Protein AF-A0A257CHK9-F1 (afdb_monomer)

Foldseek 3Di:
DVVVVVVVVVVVVVVVVVVVVVLVVVLVVLLVLLLVLLVLLLVLLLLLLVCLLCVVVDDPVVLVVSLVVSLVSLVVSLVSLVVLVVPVVDDPVLNVLSVVLNVLSVVLNVLSSVLSVVSNVPSVSSVVSSVVSVVSSVVSLVSSLVSSCVSSPVPDCPVVNVVSVVSVVVSVVSVVVSVVVSVVSVVVVVVVVVVVVVVVVVVVVVVVVVVVVVVVVVVVVVVVVVVVVVVVVVVVVVVVVVVVVPD

Mean predicted aligned error: 14.83 Å

Solvent-accessible surface area (backbone atoms only — not comparable to full-atom values): 13000 Å² total; per-residue (Å²): 117,72,68,60,54,54,51,48,51,50,51,52,50,51,50,50,51,51,50,53,52,52,52,53,50,52,40,50,53,52,44,50,40,52,51,51,37,51,51,52,52,49,52,36,56,51,51,49,50,53,46,39,54,41,43,89,78,48,54,80,66,54,52,51,50,52,52,50,48,44,51,51,55,54,61,57,34,48,61,46,54,51,54,59,65,64,48,89,82,63,52,74,64,48,49,49,40,48,54,48,35,53,52,31,52,56,51,26,51,54,32,46,53,50,11,51,56,38,16,75,80,38,43,68,57,8,54,59,39,34,59,62,20,48,56,37,49,54,50,33,55,52,41,50,52,51,42,52,55,61,67,53,62,89,63,88,56,68,70,60,51,48,51,51,51,51,50,51,50,50,52,48,51,51,51,50,52,49,50,50,49,39,51,52,38,50,54,48,52,54,49,50,54,51,50,52,51,52,50,53,52,50,50,52,52,50,53,49,50,53,51,50,51,53,51,50,50,54,50,49,52,53,50,52,54,50,52,53,53,52,52,52,55,53,50,55,52,53,52,52,59,60,60,68,75,78,119

Nearest PDB structures (foldseek):
  8to0-assembly1_GX  TM=3.429E-01  e=8.304E+00  Mus musculus

Structure (mmCIF, N/CA/C/O backbone):
data_AF-A0A257CHK9-F1
#
_entry.id   AF-A0A257CHK9-F1
#
loop_
_atom_site.group_PDB
_atom_site.id
_atom_site.type_symbol
_atom_site.label_atom_id
_atom_site.label_alt_id
_atom_site.label_comp_id
_atom_site.label_asym_id
_atom_site.label_entity_id
_atom_site.label_seq_id
_atom_site.pdbx_PDB_ins_code
_atom_site.Cartn_x
_atom_site.Cartn_y
_atom_site.Cartn_z
_atom_site.occupancy
_atom_site.B_iso_or_equiv
_atom_site.auth_seq_id
_atom_site.auth_comp_id
_atom_site.auth_asym_id
_atom_site.auth_atom_id
_atom_site.pdbx_PDB_model_num
ATOM 1 N N . MET A 1 1 ? 24.465 3.688 -68.628 1.00 52.22 1 MET A N 1
ATOM 2 C CA . MET A 1 1 ? 25.130 4.188 -67.402 1.00 52.22 1 MET A CA 1
ATOM 3 C C . MET A 1 1 ? 24.200 5.013 -66.501 1.00 52.22 1 MET A C 1
ATOM 5 O O . MET A 1 1 ? 24.244 4.803 -65.302 1.00 52.22 1 MET A O 1
ATOM 9 N N . VAL A 1 2 ? 23.317 5.884 -67.020 1.00 54.69 2 VAL A N 1
ATOM 10 C CA . VAL A 1 2 ? 22.476 6.780 -66.180 1.00 54.69 2 VAL A CA 1
ATOM 11 C C . VAL A 1 2 ? 21.273 6.085 -65.501 1.00 54.69 2 VAL A C 1
ATOM 13 O O . VAL A 1 2 ? 20.897 6.460 -64.397 1.00 54.69 2 VAL A O 1
ATOM 16 N N . ILE A 1 3 ? 20.716 5.016 -66.088 1.00 57.78 3 ILE A N 1
ATOM 17 C CA . ILE A 1 3 ? 19.579 4.268 -65.501 1.00 57.78 3 ILE 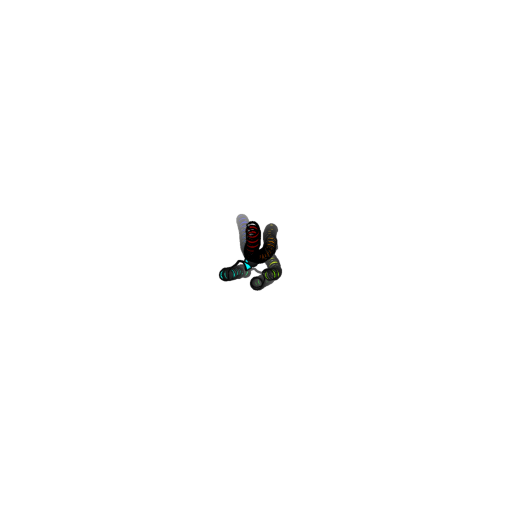A CA 1
ATOM 18 C C . ILE A 1 3 ? 20.002 3.463 -64.255 1.00 57.78 3 ILE A C 1
ATOM 20 O O . ILE A 1 3 ? 19.277 3.426 -63.265 1.00 57.78 3 ILE A O 1
ATOM 24 N N . LEU A 1 4 ? 21.213 2.895 -64.262 1.00 56.31 4 LEU A N 1
ATOM 25 C CA . LEU A 1 4 ? 21.778 2.158 -63.123 1.00 56.31 4 LEU A CA 1
ATOM 26 C C . LEU A 1 4 ? 22.069 3.072 -61.923 1.00 56.31 4 LEU A C 1
ATOM 28 O O . LEU A 1 4 ? 21.867 2.654 -60.789 1.00 56.31 4 LEU A O 1
ATOM 32 N N . ALA A 1 5 ? 22.476 4.324 -62.157 1.00 57.31 5 ALA A N 1
ATOM 33 C CA . ALA A 1 5 ? 22.715 5.300 -61.091 1.00 57.31 5 ALA A CA 1
ATOM 34 C C . ALA A 1 5 ? 21.413 5.733 -60.388 1.00 57.31 5 ALA A C 1
ATOM 36 O O . ALA A 1 5 ? 21.386 5.839 -59.164 1.00 57.31 5 ALA A O 1
ATOM 37 N N . GLY A 1 6 ? 20.317 5.912 -61.138 1.00 63.81 6 GLY A N 1
ATOM 38 C CA . GLY A 1 6 ? 18.993 6.196 -60.567 1.00 63.81 6 GLY A CA 1
ATOM 39 C C . GLY A 1 6 ? 18.404 5.014 -59.786 1.00 63.81 6 GLY A C 1
ATOM 40 O O . GLY A 1 6 ? 17.798 5.207 -58.734 1.00 63.81 6 GLY A O 1
ATOM 41 N N . GLN A 1 7 ? 18.639 3.780 -60.248 1.00 65.81 7 GLN A N 1
ATOM 42 C CA . GLN A 1 7 ? 18.231 2.565 -59.532 1.00 65.81 7 GLN A CA 1
ATOM 43 C C . GLN A 1 7 ? 19.047 2.330 -58.253 1.00 65.81 7 GLN A C 1
ATOM 45 O O . GLN A 1 7 ? 18.472 1.954 -57.236 1.00 65.81 7 GLN A O 1
ATOM 50 N N . LEU A 1 8 ? 20.356 2.611 -58.269 1.00 62.81 8 LEU A N 1
ATOM 51 C CA . LEU A 1 8 ? 21.208 2.562 -57.075 1.00 62.81 8 LEU A CA 1
ATOM 52 C C . LEU A 1 8 ? 20.845 3.647 -56.059 1.00 62.81 8 LEU A C 1
ATOM 54 O O . LEU A 1 8 ? 20.793 3.345 -54.872 1.00 62.81 8 LEU A O 1
ATOM 58 N N . GLY A 1 9 ? 20.551 4.872 -56.506 1.00 72.25 9 GLY A N 1
ATOM 59 C CA . GLY A 1 9 ? 20.089 5.960 -55.637 1.00 72.25 9 GLY A CA 1
ATOM 60 C C . GLY A 1 9 ? 18.766 5.627 -54.947 1.00 72.25 9 GLY A C 1
ATOM 61 O O . GLY A 1 9 ? 18.669 5.740 -53.727 1.00 72.25 9 GLY A O 1
ATOM 62 N N . ASN A 1 10 ? 17.788 5.106 -55.698 1.00 71.56 10 ASN A N 1
ATOM 63 C CA . ASN A 1 10 ? 16.528 4.630 -55.122 1.00 71.56 10 ASN A CA 1
ATOM 64 C C . ASN A 1 10 ? 16.726 3.427 -54.192 1.00 71.56 10 ASN A C 1
ATOM 66 O O . ASN A 1 10 ? 16.102 3.385 -53.140 1.00 71.56 10 ASN A O 1
ATOM 70 N N . TRP A 1 11 ? 17.603 2.475 -54.519 1.00 72.62 11 TRP A N 1
ATOM 71 C CA . TRP A 1 11 ? 17.897 1.334 -53.643 1.00 72.62 11 TRP A CA 1
ATOM 72 C C . TRP A 1 11 ? 18.579 1.765 -52.335 1.00 72.62 11 TRP A C 1
ATOM 74 O O . TRP A 1 11 ? 18.206 1.294 -51.263 1.00 72.62 11 TRP A O 1
ATOM 84 N N . PHE A 1 12 ? 19.520 2.713 -52.394 1.00 69.00 12 PHE A N 1
ATOM 85 C CA . PHE A 1 12 ? 20.183 3.259 -51.206 1.00 69.00 12 PHE A CA 1
ATOM 86 C C . PHE A 1 12 ? 19.222 4.068 -50.333 1.00 69.00 12 PHE A C 1
ATOM 88 O O . PHE A 1 12 ? 19.244 3.942 -49.110 1.00 69.00 12 PHE A O 1
ATOM 95 N N . GLN A 1 13 ? 18.363 4.876 -50.956 1.00 73.50 13 GLN A N 1
ATOM 96 C CA . GLN A 1 13 ? 17.376 5.683 -50.248 1.00 73.50 13 GLN A CA 1
ATOM 97 C C . GLN A 1 13 ? 16.289 4.809 -49.623 1.00 73.50 13 GLN A C 1
ATOM 99 O O . GLN A 1 13 ? 15.977 4.983 -48.449 1.00 73.50 13 GLN A O 1
ATOM 104 N N . ASN A 1 14 ? 15.800 3.803 -50.351 1.00 72.94 14 ASN A N 1
ATOM 105 C CA . ASN A 1 14 ? 14.840 2.841 -49.822 1.00 72.94 14 ASN A CA 1
ATOM 106 C C . ASN A 1 14 ? 15.456 2.002 -48.685 1.00 72.94 14 ASN A C 1
ATOM 108 O O . ASN A 1 14 ? 14.822 1.817 -47.653 1.00 72.94 14 ASN A O 1
ATOM 112 N N . SER A 1 15 ? 16.728 1.597 -48.800 1.00 70.25 15 SER A N 1
ATOM 113 C CA . SER A 1 15 ? 17.440 0.873 -47.734 1.00 70.25 15 SER A CA 1
ATOM 114 C C . SER A 1 15 ? 17.684 1.726 -46.478 1.00 70.25 15 SER A C 1
ATOM 116 O O . SER A 1 15 ? 17.556 1.231 -45.359 1.00 70.25 15 SER A O 1
ATOM 118 N N . GLN A 1 16 ? 18.011 3.014 -46.629 1.00 62.19 16 GLN A N 1
ATOM 119 C CA . GLN A 1 16 ? 18.149 3.953 -45.505 1.00 62.19 16 GLN A CA 1
ATOM 120 C C . GLN A 1 16 ? 16.798 4.217 -44.823 1.00 62.19 16 GLN A C 1
ATOM 122 O O . GLN A 1 16 ? 16.720 4.227 -43.595 1.00 62.19 16 GLN A O 1
ATOM 127 N N . SER A 1 17 ? 15.727 4.379 -45.605 1.00 67.31 17 SER A N 1
ATOM 128 C CA . SER A 1 17 ? 14.367 4.527 -45.082 1.00 67.31 17 SER A CA 1
ATOM 129 C C . SER A 1 17 ? 13.901 3.277 -44.332 1.00 67.31 17 SER A C 1
ATOM 131 O O . SER A 1 17 ? 13.349 3.405 -43.242 1.00 67.31 17 SER A O 1
ATOM 133 N N . GLU A 1 18 ? 14.178 2.074 -44.843 1.00 64.75 18 GLU A N 1
ATOM 134 C CA . GLU A 1 18 ? 13.876 0.807 -44.157 1.00 64.75 18 GLU A CA 1
ATOM 135 C C . GLU A 1 18 ? 14.654 0.654 -42.844 1.00 64.75 18 GLU A C 1
ATOM 137 O O . GLU A 1 18 ? 14.067 0.296 -41.819 1.00 64.75 18 GLU A O 1
ATOM 142 N N . LYS A 1 19 ? 15.950 0.993 -42.833 1.00 65.31 19 LYS A N 1
ATOM 143 C CA . LYS A 1 19 ? 16.762 1.001 -41.606 1.00 65.31 19 LYS A CA 1
ATOM 144 C C . LYS A 1 19 ? 16.232 2.005 -40.581 1.00 65.31 19 LYS A C 1
ATOM 146 O O . LYS A 1 19 ? 16.061 1.635 -39.421 1.00 65.31 19 LYS A O 1
ATOM 151 N N . GLY A 1 20 ? 15.889 3.225 -40.998 1.00 64.75 20 GLY A N 1
ATOM 152 C CA . GLY A 1 20 ? 15.293 4.241 -40.121 1.00 64.75 20 GLY A CA 1
ATOM 153 C C . GLY A 1 20 ? 13.936 3.820 -39.540 1.00 64.75 20 GLY A C 1
ATOM 154 O O . GLY A 1 20 ? 13.704 3.970 -38.342 1.00 64.75 20 GLY A O 1
ATOM 155 N N . LEU A 1 21 ? 13.069 3.211 -40.355 1.00 64.44 21 LEU A N 1
ATOM 156 C CA . LEU A 1 21 ? 11.786 2.648 -39.913 1.00 64.44 21 LEU A CA 1
ATOM 157 C C . LEU A 1 21 ? 11.969 1.496 -38.916 1.00 64.44 21 LEU A C 1
ATOM 159 O O . LEU A 1 21 ? 11.242 1.421 -37.926 1.00 64.44 21 LEU A O 1
ATOM 163 N N . SER A 1 22 ? 12.934 0.604 -39.155 1.00 66.31 22 SER A N 1
ATOM 164 C CA . SER A 1 22 ? 13.226 -0.514 -38.249 1.00 66.31 22 SER A CA 1
ATOM 165 C C . SER A 1 22 ? 13.782 -0.050 -36.899 1.00 66.31 22 SER A C 1
ATOM 167 O O . SER A 1 22 ? 13.332 -0.533 -35.863 1.00 66.31 22 SER A O 1
ATOM 169 N N . ALA A 1 23 ? 14.672 0.946 -36.900 1.00 66.50 23 ALA A N 1
ATOM 170 C CA . ALA A 1 23 ? 15.207 1.548 -35.683 1.00 66.50 23 ALA A CA 1
ATOM 171 C C . ALA A 1 23 ? 14.107 2.269 -34.891 1.00 66.50 23 ALA A C 1
ATOM 173 O O . ALA A 1 23 ? 13.980 2.069 -33.689 1.00 66.50 23 ALA A O 1
ATOM 174 N N . SER A 1 24 ? 13.246 3.028 -35.576 1.00 66.00 24 SER A N 1
ATOM 175 C CA . SER A 1 24 ? 12.118 3.718 -34.945 1.00 66.00 24 SER A CA 1
ATOM 176 C C . SER A 1 24 ? 11.101 2.745 -34.331 1.00 66.00 24 SER A C 1
ATOM 178 O O . SER A 1 24 ? 10.613 2.990 -33.230 1.00 66.00 24 SER A O 1
ATOM 180 N N . ARG A 1 25 ? 10.819 1.610 -34.989 1.00 67.81 25 ARG A N 1
ATOM 181 C CA . ARG A 1 25 ? 9.971 0.544 -34.425 1.00 67.81 25 ARG A CA 1
ATOM 182 C C . ARG A 1 25 ? 10.595 -0.109 -33.193 1.00 67.81 25 ARG A C 1
ATOM 184 O O . ARG A 1 25 ? 9.886 -0.297 -32.214 1.00 67.81 25 ARG A O 1
ATOM 191 N N . ALA A 1 26 ? 11.892 -0.414 -33.228 1.00 68.56 26 ALA A N 1
ATOM 192 C CA . ALA A 1 26 ? 12.597 -0.987 -32.082 1.00 68.56 26 ALA A CA 1
ATOM 193 C C . ALA A 1 26 ? 12.574 -0.035 -30.872 1.00 68.56 26 ALA A C 1
ATOM 195 O O . ALA A 1 26 ? 12.198 -0.443 -29.778 1.00 68.56 26 ALA A O 1
ATOM 196 N N . SER A 1 27 ? 12.851 1.257 -31.081 1.00 70.81 27 SER A N 1
ATOM 197 C CA . SER A 1 27 ? 12.754 2.266 -30.018 1.00 70.81 27 SER A CA 1
ATOM 198 C C . SER A 1 27 ? 11.330 2.429 -29.471 1.00 70.81 27 SER A C 1
ATOM 200 O O . SER A 1 27 ? 11.158 2.708 -28.286 1.00 70.81 27 SER A O 1
ATOM 202 N N . LEU A 1 28 ? 10.298 2.256 -30.306 1.00 71.25 28 LEU A N 1
ATOM 203 C CA . LEU A 1 28 ? 8.899 2.303 -29.868 1.00 71.25 28 LEU A CA 1
ATOM 204 C C . LEU A 1 28 ? 8.529 1.101 -28.983 1.00 71.25 28 LEU A C 1
ATOM 206 O O . LEU A 1 28 ? 7.768 1.256 -28.029 1.00 71.25 28 LEU A O 1
ATOM 210 N N . ASP A 1 29 ? 9.042 -0.088 -29.288 1.00 75.75 29 ASP A N 1
ATOM 211 C CA . ASP A 1 29 ? 8.806 -1.280 -28.469 1.00 75.75 29 ASP A CA 1
ATOM 212 C C . ASP A 1 29 ? 9.553 -1.202 -27.130 1.00 75.75 29 ASP A C 1
ATOM 214 O O . ASP A 1 29 ? 8.964 -1.493 -26.085 1.00 75.75 29 ASP A O 1
ATOM 218 N N . ASP A 1 30 ? 10.785 -0.691 -27.128 1.00 75.31 30 ASP A N 1
ATOM 219 C CA . ASP A 1 30 ? 11.523 -0.390 -25.895 1.00 75.31 30 ASP A CA 1
ATOM 220 C C . ASP A 1 30 ? 10.784 0.647 -25.039 1.00 75.31 30 ASP A C 1
ATOM 222 O O . ASP A 1 30 ? 10.645 0.494 -23.824 1.00 75.31 30 ASP A O 1
ATOM 226 N N . PHE A 1 31 ? 10.222 1.675 -25.676 1.00 72.06 31 PHE A N 1
ATOM 227 C CA . PHE A 1 31 ? 9.400 2.673 -25.000 1.00 72.06 31 PHE A CA 1
ATOM 228 C C . PHE A 1 31 ? 8.159 2.064 -24.350 1.00 72.06 31 PHE A C 1
ATOM 230 O O . PHE A 1 31 ? 7.897 2.317 -23.175 1.00 72.06 31 PHE A O 1
ATOM 237 N N . LYS A 1 32 ? 7.391 1.257 -25.092 1.00 75.88 32 LYS A N 1
ATOM 238 C CA . LYS A 1 32 ? 6.204 0.580 -24.547 1.00 75.88 32 LYS A CA 1
ATOM 239 C C . LYS A 1 32 ? 6.577 -0.317 -23.375 1.00 75.88 32 LYS A C 1
ATOM 241 O O . LYS A 1 32 ? 5.847 -0.373 -22.395 1.00 75.88 32 LYS A O 1
ATOM 246 N N . THR A 1 33 ? 7.721 -0.982 -23.461 1.00 79.56 33 THR A N 1
ATOM 247 C CA . THR A 1 33 ? 8.253 -1.835 -22.396 1.00 79.56 33 THR A CA 1
ATOM 248 C C . THR A 1 33 ? 8.548 -1.020 -21.134 1.00 79.56 33 THR A C 1
ATOM 250 O O . THR A 1 33 ? 8.097 -1.389 -20.049 1.00 79.56 33 THR A O 1
ATOM 253 N N . ILE A 1 34 ? 9.207 0.139 -21.265 1.00 77.06 34 ILE A N 1
ATOM 254 C CA . ILE A 1 34 ? 9.449 1.064 -20.143 1.00 77.06 34 ILE A CA 1
ATOM 255 C C . ILE A 1 34 ? 8.133 1.614 -19.580 1.00 77.06 34 ILE A C 1
ATOM 257 O O . ILE A 1 34 ? 7.951 1.617 -18.364 1.00 77.06 34 ILE A O 1
ATOM 261 N N . ALA A 1 35 ? 7.207 2.036 -20.445 1.00 75.62 35 ALA A N 1
ATOM 262 C CA . ALA A 1 35 ? 5.901 2.557 -20.044 1.00 75.62 35 ALA A CA 1
ATOM 263 C C . ALA A 1 35 ? 5.104 1.517 -19.246 1.00 75.62 35 ALA A C 1
ATOM 265 O O . ALA A 1 35 ? 4.592 1.822 -18.172 1.00 75.62 35 ALA A O 1
ATOM 266 N N . ASN A 1 36 ? 5.062 0.274 -19.731 1.00 80.12 36 ASN A N 1
ATOM 267 C CA . ASN A 1 36 ? 4.386 -0.833 -19.061 1.00 80.12 36 ASN A CA 1
ATOM 268 C C . ASN A 1 36 ? 5.021 -1.133 -17.698 1.00 80.12 36 ASN A C 1
ATOM 270 O O . ASN A 1 36 ? 4.300 -1.317 -16.721 1.00 80.12 36 ASN A O 1
ATOM 274 N N . ALA A 1 37 ? 6.356 -1.138 -17.605 1.00 82.62 37 ALA A N 1
ATOM 275 C CA . ALA A 1 37 ? 7.056 -1.318 -16.333 1.00 82.62 37 ALA A CA 1
ATOM 276 C C . ALA A 1 37 ? 6.725 -0.194 -15.336 1.00 82.62 37 ALA A C 1
ATOM 278 O O . ALA A 1 37 ? 6.444 -0.462 -14.170 1.00 82.62 37 ALA A O 1
ATOM 279 N N . GLN A 1 38 ? 6.725 1.064 -15.783 1.00 77.31 38 GLN A N 1
ATOM 280 C CA . GLN A 1 38 ? 6.369 2.209 -14.940 1.00 77.31 38 GLN A CA 1
ATOM 281 C C . GLN A 1 38 ? 4.907 2.162 -14.490 1.00 77.31 38 GLN A C 1
ATOM 283 O O . GLN A 1 38 ? 4.631 2.413 -13.318 1.00 77.31 38 GLN A O 1
ATOM 288 N N . GLN A 1 39 ? 3.989 1.811 -15.394 1.00 78.31 39 GLN A N 1
ATOM 289 C CA . GLN A 1 39 ? 2.575 1.644 -15.076 1.00 78.31 39 GLN A CA 1
ATOM 290 C C . GLN A 1 39 ? 2.379 0.549 -14.023 1.00 78.31 39 GLN A C 1
ATOM 292 O O . GLN A 1 39 ? 1.751 0.809 -13.002 1.00 78.31 39 GLN A O 1
ATOM 297 N N . GLN A 1 40 ? 2.981 -0.628 -14.210 1.00 83.25 40 GLN A N 1
ATOM 298 C CA . GLN A 1 40 ? 2.918 -1.713 -13.226 1.00 83.25 40 GLN A CA 1
ATOM 299 C C . GLN A 1 40 ? 3.487 -1.289 -11.869 1.00 83.25 40 GLN A C 1
ATOM 301 O O . GLN A 1 40 ? 2.892 -1.560 -10.833 1.00 83.25 40 GLN A O 1
ATOM 306 N N . MET A 1 41 ? 4.615 -0.575 -11.844 1.00 83.94 41 MET A N 1
ATOM 307 C CA . MET A 1 41 ? 5.177 -0.069 -10.588 1.00 83.94 41 MET A CA 1
ATOM 308 C C . MET A 1 41 ? 4.253 0.950 -9.900 1.00 83.94 41 MET A C 1
ATOM 310 O O . MET A 1 41 ? 4.178 0.966 -8.671 1.00 83.94 41 MET A O 1
ATOM 314 N N . ALA A 1 42 ? 3.557 1.796 -10.667 1.00 81.31 42 ALA A N 1
ATOM 315 C CA . ALA A 1 42 ? 2.577 2.742 -10.135 1.00 81.31 42 ALA A CA 1
ATOM 316 C C . ALA A 1 42 ? 1.334 2.023 -9.585 1.00 81.31 42 ALA A C 1
ATOM 318 O O . ALA A 1 42 ? 0.870 2.364 -8.498 1.00 81.31 42 ALA A O 1
ATOM 319 N N . GLU A 1 43 ? 0.844 1.000 -10.290 1.00 81.06 43 GLU A N 1
ATOM 320 C CA . GLU A 1 43 ? -0.246 0.127 -9.838 1.00 81.06 43 GLU A CA 1
ATOM 321 C C . GLU A 1 43 ? 0.118 -0.587 -8.531 1.00 81.06 43 GLU A C 1
ATOM 323 O O . GLU A 1 43 ? -0.682 -0.589 -7.597 1.00 81.06 43 GLU A O 1
ATOM 328 N N . VAL A 1 44 ? 1.350 -1.094 -8.405 1.00 87.25 44 VAL A N 1
ATOM 329 C CA . VAL A 1 44 ? 1.841 -1.667 -7.143 1.00 87.25 44 VAL A CA 1
ATOM 330 C C . VAL A 1 44 ? 1.862 -0.622 -6.038 1.00 87.25 44 VAL A C 1
ATOM 332 O O . VAL A 1 44 ? 1.361 -0.883 -4.948 1.00 87.25 44 VAL A O 1
ATOM 335 N N . ASN A 1 45 ? 2.477 0.542 -6.277 1.00 83.94 45 ASN A N 1
ATOM 336 C CA . ASN A 1 45 ? 2.579 1.594 -5.264 1.00 83.94 45 ASN A CA 1
ATOM 337 C C . ASN A 1 45 ? 1.182 1.964 -4.739 1.00 83.94 45 ASN A C 1
ATOM 339 O O . ASN A 1 45 ? 0.957 1.966 -3.528 1.00 83.94 45 ASN A O 1
ATOM 343 N N . ALA A 1 46 ? 0.232 2.143 -5.657 1.00 79.19 46 ALA A N 1
ATOM 344 C CA . ALA A 1 46 ? -1.169 2.386 -5.358 1.00 79.19 46 ALA A CA 1
ATOM 345 C C . ALA A 1 46 ? -1.830 1.246 -4.565 1.00 79.19 46 ALA A C 1
ATOM 347 O O . ALA A 1 46 ? -2.476 1.491 -3.546 1.00 79.19 46 ALA A O 1
ATOM 348 N N . GLY A 1 47 ? -1.656 -0.001 -5.007 1.00 82.06 47 GLY A N 1
ATOM 349 C CA . GLY A 1 47 ? -2.221 -1.180 -4.351 1.00 82.06 47 GLY A CA 1
ATOM 350 C C . GLY A 1 47 ? -1.683 -1.383 -2.934 1.00 82.06 47 GLY A C 1
ATOM 351 O O . GLY A 1 47 ? -2.434 -1.748 -2.027 1.00 82.06 47 GLY A O 1
ATOM 352 N N . VAL A 1 48 ? -0.405 -1.072 -2.710 1.00 88.31 48 VAL A N 1
ATOM 353 C CA . VAL A 1 48 ? 0.200 -1.082 -1.375 1.00 88.31 48 VAL A CA 1
ATOM 354 C C . VAL A 1 48 ? -0.479 -0.030 -0.498 1.00 88.31 48 VAL A C 1
ATOM 356 O O . VAL A 1 48 ? -0.975 -0.383 0.564 1.00 88.31 48 VAL A O 1
ATOM 359 N N . TYR A 1 49 ? -0.628 1.218 -0.947 1.00 83.88 49 TYR A N 1
ATOM 360 C CA . TYR A 1 49 ? -1.360 2.239 -0.182 1.00 83.88 49 TYR A CA 1
ATOM 361 C C . TYR A 1 49 ? -2.796 1.841 0.167 1.00 83.88 49 TYR A C 1
ATOM 363 O O . TYR A 1 49 ? -3.208 1.996 1.316 1.00 83.88 49 TYR A O 1
ATOM 371 N N . LEU A 1 50 ? -3.536 1.282 -0.794 1.00 82.12 50 LEU A N 1
ATOM 372 C CA . LEU A 1 50 ? -4.882 0.765 -0.547 1.00 82.12 50 LEU A CA 1
ATOM 373 C C . LEU A 1 50 ? -4.874 -0.316 0.543 1.00 82.12 50 LEU A C 1
ATOM 375 O O . LEU A 1 50 ? -5.714 -0.305 1.439 1.00 82.12 50 LEU A O 1
ATOM 379 N N . THR A 1 51 ? -3.890 -1.214 0.494 1.00 85.69 51 THR A N 1
ATOM 380 C CA . THR A 1 51 ? -3.701 -2.256 1.510 1.00 85.69 51 THR A CA 1
ATOM 381 C C . THR A 1 51 ? -3.428 -1.649 2.879 1.00 85.69 51 THR A C 1
ATOM 383 O O . THR A 1 51 ? -4.015 -2.090 3.858 1.00 85.69 51 THR A O 1
ATOM 386 N N . LEU A 1 52 ? -2.573 -0.627 2.964 1.00 86.00 52 LEU A N 1
ATOM 387 C CA . LEU A 1 52 ? -2.285 0.059 4.224 1.00 86.00 52 LEU A CA 1
ATOM 388 C C . LEU A 1 52 ? -3.518 0.766 4.800 1.00 86.00 52 LEU A C 1
ATOM 390 O O . LEU A 1 52 ? -3.752 0.677 6.001 1.00 86.00 52 LEU A O 1
ATOM 394 N N . ALA A 1 53 ? -4.309 1.435 3.961 1.00 78.69 53 ALA A N 1
ATOM 395 C CA . ALA A 1 53 ? -5.518 2.139 4.387 1.00 78.69 53 ALA A CA 1
ATOM 396 C C . ALA A 1 53 ? -6.593 1.187 4.937 1.00 78.69 53 ALA A C 1
ATOM 398 O O . ALA A 1 53 ? -7.324 1.537 5.860 1.00 78.69 53 ALA A O 1
ATOM 399 N N . LEU A 1 54 ? -6.678 -0.023 4.379 1.00 81.69 54 LEU A N 1
ATOM 400 C CA . LEU A 1 54 ? -7.656 -1.034 4.779 1.00 81.69 54 LEU A CA 1
ATOM 401 C C . LEU A 1 54 ? -7.087 -2.064 5.762 1.00 81.69 54 LEU A C 1
ATOM 403 O O . LEU A 1 54 ? -7.826 -2.923 6.222 1.00 81.69 54 LEU A O 1
ATOM 407 N N . ILE A 1 55 ? -5.804 -1.998 6.128 1.00 83.56 55 ILE A N 1
ATOM 408 C CA . ILE A 1 55 ? -5.109 -3.078 6.852 1.00 83.56 55 ILE A CA 1
ATOM 409 C C . ILE A 1 55 ? -5.823 -3.498 8.149 1.00 83.56 55 ILE A C 1
AT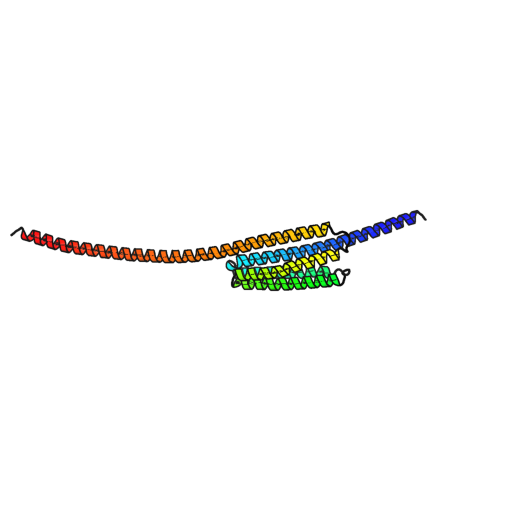OM 411 O O . ILE A 1 55 ? -5.834 -4.679 8.491 1.00 83.56 55 ILE A O 1
ATOM 415 N N . SER A 1 56 ? -6.455 -2.543 8.840 1.00 81.50 56 SER A N 1
ATOM 416 C CA . SER A 1 56 ? -7.201 -2.764 10.084 1.00 81.50 56 SER A CA 1
ATOM 417 C C . SER A 1 56 ? -8.542 -3.474 9.880 1.00 81.50 56 SER A C 1
ATOM 419 O O . SER A 1 56 ? -9.061 -4.060 10.826 1.00 81.50 56 SER A O 1
ATOM 421 N N . SER A 1 57 ? -9.121 -3.407 8.677 1.00 82.38 57 SER A N 1
ATOM 422 C CA . SER A 1 57 ? -10.387 -4.059 8.318 1.00 82.38 57 SER A CA 1
ATOM 423 C C . SER A 1 57 ? -10.206 -5.365 7.539 1.00 82.38 57 SER A C 1
ATOM 425 O O . SER A 1 57 ? -11.177 -6.102 7.373 1.00 82.38 57 SER A O 1
ATOM 427 N N . LEU A 1 58 ? -8.987 -5.669 7.084 1.00 83.88 58 LEU A N 1
ATOM 428 C CA . LEU A 1 58 ? -8.656 -6.911 6.386 1.00 83.88 58 LEU A CA 1
ATOM 429 C C . LEU A 1 58 ? -8.440 -8.072 7.362 1.00 83.88 58 LEU A C 1
ATOM 431 O O . LEU A 1 58 ? -7.844 -7.912 8.432 1.00 83.88 58 LEU A O 1
ATOM 435 N N . ASP A 1 59 ? -8.853 -9.271 6.954 1.00 91.50 59 ASP A N 1
ATOM 436 C CA . ASP A 1 59 ? -8.493 -10.497 7.662 1.00 91.50 59 ASP A CA 1
ATOM 437 C C . ASP A 1 59 ? -7.065 -10.972 7.308 1.00 91.50 59 ASP A C 1
ATOM 439 O O . ASP A 1 59 ? -6.402 -10.458 6.405 1.00 91.50 59 ASP A O 1
ATOM 443 N N . GLU A 1 60 ? -6.546 -11.964 8.039 1.00 87.56 60 GLU A N 1
ATOM 444 C CA . GLU A 1 60 ? -5.191 -12.498 7.809 1.00 87.56 60 GLU A CA 1
ATOM 445 C C . GLU A 1 60 ? -4.999 -13.147 6.428 1.00 87.56 60 GLU A C 1
ATOM 447 O O . GLU A 1 60 ? -3.868 -13.255 5.940 1.00 87.56 60 GLU A O 1
ATOM 452 N N . THR A 1 61 ? -6.080 -13.597 5.794 1.00 91.94 61 THR A N 1
ATOM 453 C CA . THR A 1 61 ? -6.047 -14.163 4.442 1.00 91.94 61 THR A CA 1
ATOM 454 C C . THR A 1 61 ? -5.877 -13.044 3.425 1.00 91.94 61 THR A C 1
ATOM 456 O O . THR A 1 61 ? -4.980 -13.117 2.580 1.00 91.94 61 THR A O 1
ATOM 459 N N . ASP A 1 62 ? -6.667 -11.983 3.556 1.00 88.62 62 ASP A N 1
ATOM 460 C CA . ASP A 1 62 ? -6.653 -10.829 2.665 1.00 88.62 62 ASP A CA 1
ATOM 461 C C . ASP A 1 62 ? -5.336 -10.054 2.758 1.00 88.62 62 ASP A C 1
ATOM 463 O O . ASP A 1 62 ? -4.755 -9.694 1.732 1.00 88.62 62 ASP A O 1
ATOM 467 N N . LYS A 1 63 ? -4.782 -9.879 3.968 1.00 87.81 63 LYS A N 1
ATOM 468 C CA . LYS A 1 63 ? -3.452 -9.266 4.161 1.00 87.81 63 LYS A CA 1
ATOM 469 C C . LYS A 1 63 ? -2.359 -10.033 3.417 1.00 87.81 63 LYS A C 1
ATOM 471 O O . LYS A 1 63 ? -1.522 -9.445 2.726 1.00 87.81 63 LYS A O 1
ATOM 476 N N . LYS A 1 64 ? -2.363 -11.367 3.531 1.00 90.75 64 LYS A N 1
ATOM 477 C CA . LYS A 1 64 ? -1.406 -12.233 2.824 1.00 90.75 64 LYS A CA 1
ATOM 478 C C . LYS A 1 64 ? -1.615 -12.190 1.318 1.00 90.75 64 LYS A C 1
ATOM 480 O O . LYS A 1 64 ? -0.626 -12.154 0.587 1.00 90.75 64 LYS A O 1
ATOM 485 N N . ALA A 1 65 ? -2.866 -12.179 0.860 1.00 90.44 65 ALA A N 1
ATOM 486 C CA . ALA A 1 65 ? -3.197 -12.068 -0.554 1.00 90.44 65 ALA A CA 1
ATOM 487 C C . ALA A 1 65 ? -2.686 -10.744 -1.138 1.00 90.44 65 ALA A C 1
ATOM 489 O O . ALA A 1 65 ? -2.001 -10.761 -2.158 1.00 90.44 65 ALA A O 1
ATOM 490 N N . ALA A 1 66 ? -2.916 -9.624 -0.451 1.00 86.38 66 ALA A N 1
ATOM 491 C CA . ALA A 1 66 ? -2.448 -8.305 -0.867 1.00 86.38 66 ALA A CA 1
ATOM 492 C C . ALA A 1 66 ? -0.914 -8.221 -0.938 1.00 86.38 66 ALA A C 1
ATOM 494 O O . ALA A 1 66 ? -0.359 -7.767 -1.941 1.00 86.38 66 ALA A O 1
ATOM 495 N N . ARG A 1 67 ? -0.203 -8.742 0.076 1.00 89.06 67 ARG A N 1
ATOM 496 C CA . ARG A 1 67 ? 1.269 -8.850 0.039 1.00 89.06 67 ARG A CA 1
ATOM 497 C C . ARG A 1 67 ? 1.764 -9.704 -1.122 1.00 89.06 67 ARG A C 1
ATOM 499 O O . ARG A 1 67 ? 2.721 -9.332 -1.802 1.00 89.06 67 ARG A O 1
ATOM 506 N N . ALA A 1 68 ? 1.143 -10.863 -1.327 1.00 91.44 68 ALA A N 1
ATOM 507 C CA . ALA A 1 68 ? 1.526 -11.783 -2.386 1.00 91.44 68 ALA A CA 1
ATOM 508 C C . ALA A 1 68 ? 1.296 -11.168 -3.771 1.00 91.44 68 ALA A C 1
ATOM 510 O O . ALA A 1 68 ? 2.150 -11.321 -4.645 1.00 91.44 68 ALA A O 1
ATOM 511 N N . ASP A 1 69 ? 0.190 -10.447 -3.959 1.00 89.94 69 ASP A N 1
ATOM 512 C CA . ASP A 1 69 ? -0.116 -9.770 -5.215 1.00 89.94 69 ASP A CA 1
ATOM 513 C C . ASP A 1 69 ? 0.865 -8.626 -5.494 1.00 89.94 69 ASP A C 1
ATOM 515 O O . ASP A 1 69 ? 1.496 -8.615 -6.551 1.00 89.94 69 ASP A O 1
ATOM 519 N N . ALA A 1 70 ? 1.120 -7.753 -4.510 1.00 88.12 70 ALA A N 1
ATOM 520 C CA . ALA A 1 70 ? 2.119 -6.689 -4.631 1.00 88.12 70 ALA A CA 1
ATOM 521 C C . ALA A 1 70 ? 3.504 -7.252 -4.990 1.00 88.12 70 ALA A C 1
ATOM 523 O O . ALA A 1 70 ? 4.173 -6.766 -5.906 1.00 88.12 70 ALA A O 1
ATOM 524 N N . LYS A 1 71 ? 3.922 -8.333 -4.319 1.00 90.56 71 LYS A N 1
ATOM 525 C CA . LYS A 1 71 ? 5.179 -9.026 -4.621 1.00 90.56 71 LYS A CA 1
ATOM 526 C C . LYS A 1 71 ? 5.194 -9.600 -6.038 1.00 90.56 71 LYS A C 1
ATOM 528 O O . LYS A 1 71 ? 6.188 -9.442 -6.743 1.00 90.56 71 LYS A O 1
ATOM 533 N N . LYS A 1 72 ? 4.119 -10.268 -6.455 1.00 91.62 72 LYS A N 1
ATOM 534 C CA . LYS A 1 72 ? 3.999 -10.875 -7.785 1.00 91.62 72 LYS A CA 1
ATOM 535 C C . LYS A 1 72 ? 4.081 -9.821 -8.885 1.00 91.62 72 LYS A C 1
ATOM 537 O O . LYS A 1 72 ? 4.796 -10.028 -9.862 1.00 91.62 72 LYS A O 1
ATOM 542 N N . GLN A 1 73 ? 3.377 -8.705 -8.722 1.00 88.75 73 GLN A N 1
ATOM 543 C CA . GLN A 1 73 ? 3.417 -7.592 -9.665 1.00 88.75 73 GLN A CA 1
ATOM 544 C C . GLN A 1 73 ? 4.833 -6.996 -9.755 1.00 88.75 73 GLN A C 1
ATOM 546 O O . GLN A 1 73 ? 5.354 -6.831 -10.856 1.00 88.75 73 GLN A O 1
ATOM 551 N N . LEU A 1 74 ? 5.514 -6.787 -8.620 1.00 87.19 74 LEU A N 1
ATOM 552 C CA . LEU A 1 74 ? 6.904 -6.304 -8.587 1.00 87.19 74 LEU A CA 1
ATOM 553 C C . LEU A 1 74 ? 7.905 -7.262 -9.233 1.00 87.19 74 LEU A C 1
ATOM 555 O O . LEU A 1 74 ? 8.788 -6.835 -9.976 1.00 87.19 74 LEU A O 1
ATOM 559 N N . ASP A 1 75 ? 7.779 -8.560 -8.963 1.00 87.62 75 ASP A N 1
ATOM 560 C CA . ASP A 1 75 ? 8.629 -9.570 -9.591 1.00 87.62 75 ASP A CA 1
ATOM 561 C C . ASP A 1 75 ? 8.351 -9.665 -11.105 1.00 87.62 75 ASP A C 1
ATOM 563 O O . ASP A 1 75 ? 9.269 -9.958 -11.869 1.00 87.62 75 ASP A O 1
ATOM 567 N N . GLY A 1 76 ? 7.133 -9.331 -11.551 1.00 86.88 76 GLY A N 1
ATOM 568 C CA . GLY A 1 76 ? 6.760 -9.206 -12.962 1.00 86.88 76 GLY A CA 1
ATOM 569 C C . GLY A 1 76 ? 7.413 -8.026 -13.693 1.00 86.88 76 GLY A C 1
ATOM 570 O O . GLY A 1 76 ? 7.657 -8.125 -14.892 1.00 86.88 76 GLY A O 1
ATOM 571 N N . VAL A 1 77 ? 7.781 -6.953 -12.986 1.00 85.94 77 VAL A N 1
ATOM 572 C CA . VAL A 1 77 ? 8.454 -5.779 -13.577 1.00 85.94 77 VAL A CA 1
ATOM 573 C C . VAL A 1 77 ? 9.912 -6.078 -13.946 1.00 85.94 77 VAL A C 1
ATOM 575 O O . VAL A 1 77 ? 10.436 -5.561 -14.934 1.00 85.94 77 VAL A O 1
ATOM 578 N N . LYS A 1 78 ? 10.592 -6.936 -13.181 1.00 84.06 78 LYS A N 1
ATOM 579 C CA . LYS A 1 78 ? 12.009 -7.278 -13.398 1.00 84.06 78 LYS A CA 1
ATOM 580 C C . LYS A 1 78 ? 12.319 -7.825 -14.797 1.00 84.06 78 LYS A C 1
ATOM 582 O O . LYS A 1 78 ? 13.203 -7.254 -15.432 1.00 84.06 78 LYS A O 1
ATOM 587 N N . PRO A 1 79 ? 11.622 -8.857 -15.316 1.00 84.69 79 PRO A N 1
ATOM 588 C CA . PRO A 1 79 ? 11.887 -9.365 -16.661 1.00 84.69 79 PRO A CA 1
ATOM 589 C C . PRO A 1 79 ? 11.570 -8.330 -17.748 1.00 84.69 79 PRO A C 1
ATOM 591 O O . PRO A 1 79 ? 12.228 -8.316 -18.785 1.00 84.69 79 PRO A O 1
ATOM 594 N N . VAL A 1 80 ? 10.610 -7.428 -17.507 1.00 82.25 80 VAL A N 1
ATOM 595 C CA . VAL A 1 80 ? 10.301 -6.316 -18.420 1.00 82.25 80 VAL A CA 1
ATOM 596 C C . VAL A 1 80 ? 11.503 -5.375 -18.518 1.00 82.25 80 VAL A C 1
ATOM 598 O O . VAL A 1 80 ? 11.958 -5.072 -19.618 1.00 82.25 80 VAL A O 1
ATOM 601 N N . ILE A 1 81 ? 12.092 -4.987 -17.384 1.00 79.06 81 ILE A N 1
ATOM 602 C CA . ILE A 1 81 ? 13.303 -4.151 -17.350 1.00 79.06 81 ILE A CA 1
ATOM 603 C C . ILE A 1 81 ? 14.523 -4.891 -17.922 1.00 79.06 81 ILE A C 1
ATOM 605 O O . ILE A 1 81 ? 15.322 -4.301 -18.644 1.00 79.06 81 ILE A O 1
ATOM 609 N N . GLU A 1 82 ? 14.672 -6.182 -17.632 1.00 79.62 82 GLU A N 1
ATOM 610 C CA . GLU A 1 82 ? 15.785 -7.000 -18.126 1.00 79.62 82 GLU A CA 1
ATOM 611 C C . GLU A 1 82 ? 15.741 -7.175 -19.651 1.00 79.62 82 GLU A C 1
ATOM 613 O O . GLU A 1 82 ? 16.786 -7.145 -20.304 1.00 79.62 82 GLU A O 1
ATOM 618 N N . SER A 1 83 ? 14.542 -7.263 -20.238 1.00 78.81 83 SER A N 1
ATOM 619 C CA . SER A 1 83 ? 14.369 -7.337 -21.693 1.00 78.81 83 SER A CA 1
ATOM 620 C C . SER A 1 83 ? 14.943 -6.118 -22.424 1.00 78.81 83 SER A C 1
ATOM 622 O O . SER A 1 83 ? 15.488 -6.266 -23.517 1.00 78.81 83 SER A O 1
ATOM 624 N N . LEU A 1 84 ? 14.945 -4.943 -21.783 1.00 74.00 84 LEU A N 1
ATOM 625 C CA . LEU A 1 84 ? 15.573 -3.738 -22.328 1.00 74.00 84 LEU A CA 1
ATOM 626 C C . LEU A 1 84 ? 17.091 -3.921 -22.456 1.00 74.00 84 LEU A C 1
ATOM 628 O O . LEU A 1 84 ? 17.672 -3.542 -23.467 1.00 74.00 84 LEU A O 1
ATOM 632 N N . ALA A 1 85 ? 17.743 -4.557 -21.475 1.00 68.56 85 ALA A N 1
ATOM 633 C CA . ALA A 1 85 ? 19.187 -4.812 -21.510 1.00 68.56 85 ALA A CA 1
ATOM 634 C C . ALA A 1 85 ? 19.610 -5.852 -22.563 1.00 68.56 85 ALA A C 1
ATOM 636 O O . ALA A 1 85 ? 20.785 -5.891 -22.938 1.00 68.56 85 ALA A O 1
ATOM 637 N N . ALA A 1 86 ? 18.682 -6.694 -23.035 1.00 66.62 86 ALA A N 1
ATOM 638 C CA . ALA A 1 86 ? 18.958 -7.744 -24.015 1.00 66.62 86 ALA A CA 1
ATOM 639 C C . ALA A 1 86 ? 19.123 -7.210 -25.452 1.00 66.62 86 ALA A C 1
ATOM 641 O O . ALA A 1 86 ? 19.670 -7.910 -26.310 1.00 66.62 86 ALA A O 1
ATOM 642 N N . ASN A 1 87 ? 18.721 -5.962 -25.720 1.00 64.56 87 ASN A N 1
ATOM 643 C CA . ASN A 1 87 ? 18.944 -5.324 -27.013 1.00 64.56 87 ASN A CA 1
ATOM 644 C C . ASN A 1 87 ? 20.433 -4.974 -27.179 1.00 64.56 87 ASN A C 1
ATOM 646 O O . ASN A 1 87 ? 20.945 -3.989 -26.646 1.00 64.56 87 ASN A O 1
ATOM 650 N N . GLY A 1 88 ? 21.147 -5.800 -27.953 1.00 53.97 88 GLY A N 1
ATOM 651 C CA . GLY A 1 88 ? 22.613 -5.799 -28.104 1.00 53.97 88 GLY A CA 1
ATOM 652 C C . GLY A 1 88 ? 23.273 -4.516 -28.640 1.00 53.97 88 GLY A C 1
ATOM 653 O O . GLY A 1 88 ? 24.491 -4.492 -28.795 1.00 53.97 88 GLY A O 1
ATOM 654 N N . ALA A 1 89 ? 22.508 -3.453 -28.902 1.00 56.50 89 ALA A N 1
ATOM 655 C CA . ALA A 1 89 ? 22.999 -2.140 -29.323 1.00 56.50 89 ALA A CA 1
ATOM 656 C C . ALA A 1 89 ? 23.232 -1.151 -28.157 1.00 56.50 89 ALA A C 1
ATOM 658 O O . ALA A 1 89 ? 23.669 -0.026 -28.395 1.00 56.50 89 ALA A O 1
ATOM 659 N N . MET A 1 90 ? 22.951 -1.535 -26.905 1.00 65.94 90 MET A N 1
ATOM 660 C CA . MET A 1 90 ? 23.080 -0.628 -25.757 1.00 65.94 90 MET A CA 1
ATOM 661 C C . MET A 1 90 ? 24.536 -0.302 -25.386 1.00 65.94 90 MET A C 1
ATOM 663 O O . MET A 1 90 ? 25.360 -1.197 -25.151 1.00 65.94 90 MET A O 1
ATOM 667 N N . ASP A 1 91 ? 24.823 0.992 -25.223 1.00 69.69 91 ASP A N 1
ATOM 668 C CA . ASP A 1 91 ? 26.054 1.500 -24.607 1.00 69.69 91 ASP A CA 1
ATOM 669 C C . ASP A 1 91 ? 26.197 1.010 -23.144 1.00 69.69 91 ASP A C 1
ATOM 671 O O . ASP A 1 91 ? 25.223 0.681 -22.462 1.00 69.69 91 ASP A O 1
ATOM 675 N N . SER A 1 92 ? 27.441 0.924 -22.662 1.00 77.69 92 SER A N 1
ATOM 676 C CA . SER A 1 92 ? 27.783 0.558 -21.283 1.00 77.69 92 SER A CA 1
ATOM 677 C C . SER A 1 92 ? 27.040 1.355 -20.205 1.00 77.69 92 SER A C 1
ATOM 679 O O . SER A 1 92 ? 26.680 0.773 -19.181 1.00 77.69 92 SER A O 1
ATOM 681 N N . LYS A 1 93 ? 26.766 2.646 -20.433 1.00 76.44 93 LYS A N 1
ATOM 682 C CA . LYS A 1 93 ? 26.029 3.500 -19.498 1.00 76.44 93 LYS A CA 1
ATOM 683 C C . LYS A 1 93 ? 24.558 3.099 -19.417 1.00 76.44 93 LYS A C 1
ATOM 685 O O . LYS A 1 93 ? 24.040 2.963 -18.316 1.00 76.44 93 LYS A O 1
ATOM 690 N N . VAL A 1 94 ? 23.909 2.813 -20.548 1.00 75.69 94 VAL A N 1
ATOM 691 C CA . VAL A 1 94 ? 22.515 2.330 -20.564 1.00 75.69 94 VAL A CA 1
ATOM 692 C C . VAL A 1 94 ? 22.384 1.008 -19.807 1.00 75.69 94 VAL A C 1
ATOM 694 O O . VAL A 1 94 ? 21.494 0.860 -18.976 1.00 75.69 94 VAL A O 1
ATOM 697 N N . ARG A 1 95 ? 23.321 0.071 -20.002 1.00 79.00 95 ARG A N 1
ATOM 698 C CA . ARG A 1 95 ? 23.355 -1.187 -19.232 1.00 79.00 95 ARG A CA 1
ATOM 699 C C . ARG A 1 95 ? 23.524 -0.957 -17.726 1.00 79.00 95 ARG A C 1
ATOM 701 O O . ARG A 1 95 ? 22.920 -1.670 -16.925 1.00 79.00 95 ARG A O 1
ATOM 708 N N . GLN A 1 96 ? 24.324 0.031 -17.328 1.00 83.88 96 GLN A N 1
ATOM 709 C CA . GLN A 1 96 ? 24.488 0.408 -15.923 1.00 83.88 96 GLN A CA 1
ATOM 710 C C . GLN A 1 96 ? 23.225 1.063 -15.343 1.00 83.88 96 GLN A C 1
ATOM 712 O O . GLN A 1 96 ? 22.839 0.742 -14.217 1.00 83.88 96 GLN A O 1
ATOM 717 N N . ASP A 1 97 ? 22.562 1.930 -16.105 1.00 80.62 97 ASP A N 1
ATOM 718 C CA . ASP A 1 97 ? 21.319 2.589 -15.700 1.00 80.62 97 ASP A CA 1
ATOM 719 C C . ASP A 1 97 ? 20.177 1.558 -15.568 1.00 80.62 97 ASP A C 1
ATOM 721 O O . ASP A 1 97 ? 19.463 1.559 -14.565 1.00 80.62 97 ASP A O 1
ATOM 725 N N . VAL A 1 98 ? 20.078 0.581 -16.482 1.00 82.44 98 VAL A N 1
ATOM 726 C CA . VAL A 1 98 ? 19.134 -0.551 -16.369 1.00 82.44 98 VAL A CA 1
ATOM 727 C C . VAL A 1 98 ? 19.411 -1.389 -15.116 1.00 82.44 98 VAL A C 1
ATOM 729 O O . VAL A 1 98 ? 18.493 -1.684 -14.351 1.00 82.44 98 VAL A O 1
ATOM 732 N N . LYS A 1 99 ? 20.679 -1.718 -14.835 1.00 86.06 99 LYS A N 1
ATOM 733 C CA . LYS A 1 99 ? 21.054 -2.441 -13.607 1.00 86.06 99 LYS A CA 1
ATOM 734 C C . LYS A 1 99 ? 20.696 -1.652 -12.341 1.00 86.06 99 LYS A C 1
ATOM 736 O O . LYS A 1 99 ? 20.255 -2.236 -11.352 1.00 86.06 99 LYS A O 1
ATOM 741 N N . THR A 1 100 ? 20.875 -0.333 -12.374 1.00 88.00 100 THR A N 1
ATOM 742 C CA . THR A 1 100 ? 20.494 0.564 -11.275 1.00 88.00 100 THR A CA 1
ATOM 743 C C . THR A 1 100 ? 18.979 0.550 -11.072 1.00 88.00 100 THR A C 1
ATOM 745 O O . THR A 1 100 ? 18.522 0.378 -9.944 1.00 88.00 100 THR A O 1
ATOM 748 N N . ALA A 1 101 ? 18.197 0.624 -12.155 1.00 86.50 101 ALA A N 1
ATOM 749 C CA . ALA A 1 101 ? 16.741 0.515 -12.102 1.00 86.50 101 ALA A CA 1
ATOM 750 C C . ALA A 1 101 ? 16.285 -0.820 -11.488 1.00 86.50 101 ALA A C 1
ATOM 752 O O . ALA A 1 101 ? 15.450 -0.817 -10.588 1.00 86.50 101 ALA A O 1
ATOM 753 N N . MET A 1 102 ? 16.881 -1.950 -11.885 1.00 86.69 102 MET A N 1
ATOM 754 C CA . MET A 1 102 ? 16.573 -3.257 -11.281 1.00 86.69 102 MET A CA 1
ATOM 755 C C . MET A 1 102 ? 16.838 -3.273 -9.765 1.00 86.69 102 MET A C 1
ATOM 757 O O . MET A 1 102 ? 15.997 -3.735 -8.995 1.00 86.69 102 MET A O 1
ATOM 761 N N . GLY A 1 103 ? 17.965 -2.708 -9.318 1.00 90.81 103 GLY A N 1
ATOM 762 C CA . GLY A 1 103 ? 18.278 -2.596 -7.888 1.00 90.81 103 GLY A CA 1
ATOM 763 C C . GLY A 1 103 ? 17.309 -1.688 -7.118 1.00 90.81 103 GLY A C 1
ATOM 764 O O . GLY A 1 103 ? 16.982 -1.960 -5.958 1.00 90.81 103 GLY A O 1
ATOM 765 N N . LEU A 1 104 ? 16.805 -0.632 -7.761 1.00 90.75 104 LEU A N 1
ATOM 766 C CA . LEU A 1 104 ? 15.779 0.241 -7.189 1.00 90.75 104 LEU A CA 1
ATOM 767 C C . LEU A 1 104 ? 14.423 -0.464 -7.087 1.00 90.75 104 LEU A C 1
ATOM 769 O O . LEU A 1 104 ? 13.758 -0.297 -6.068 1.00 90.75 104 LEU A O 1
ATOM 773 N N . VAL A 1 105 ? 14.042 -1.300 -8.062 1.00 90.31 105 VAL A N 1
ATOM 774 C CA . VAL A 1 105 ? 12.838 -2.151 -7.965 1.00 90.31 105 VAL A CA 1
ATOM 775 C C . VAL A 1 105 ? 12.934 -3.085 -6.760 1.00 90.31 105 VAL A C 1
ATOM 777 O O . VAL A 1 105 ? 12.006 -3.135 -5.955 1.00 90.31 105 VAL A O 1
ATOM 780 N N . ASP A 1 106 ? 14.070 -3.761 -6.568 1.00 91.38 106 ASP A N 1
ATOM 781 C CA . ASP A 1 106 ? 14.288 -4.619 -5.394 1.00 91.38 106 ASP A CA 1
ATOM 782 C C . ASP A 1 106 ? 14.225 -3.840 -4.077 1.00 91.38 106 ASP A C 1
ATOM 784 O O . ASP A 1 106 ? 13.682 -4.313 -3.074 1.00 91.38 106 ASP A O 1
ATOM 788 N N . THR A 1 107 ? 14.790 -2.635 -4.066 1.00 93.44 107 THR A N 1
ATOM 789 C CA . THR A 1 107 ? 14.785 -1.770 -2.884 1.00 93.44 107 THR A CA 1
ATOM 790 C C . THR A 1 107 ? 13.375 -1.282 -2.568 1.00 93.44 107 THR A C 1
ATOM 792 O O . THR A 1 107 ? 12.966 -1.312 -1.406 1.00 93.44 107 THR A O 1
ATOM 795 N N . PHE A 1 108 ? 12.614 -0.876 -3.585 1.00 92.56 108 PHE A N 1
ATOM 796 C CA . PHE A 1 108 ? 11.218 -0.483 -3.438 1.00 92.56 108 PHE A CA 1
ATOM 797 C C . PHE A 1 108 ? 10.380 -1.651 -2.920 1.00 92.56 108 PHE A C 1
ATOM 799 O O . PHE A 1 108 ? 9.672 -1.485 -1.931 1.00 92.56 108 PHE A O 1
ATOM 806 N N . ALA A 1 109 ? 10.541 -2.844 -3.500 1.00 91.94 109 ALA A N 1
ATOM 807 C CA . ALA A 1 109 ? 9.836 -4.049 -3.080 1.00 91.94 109 ALA A CA 1
ATOM 808 C C . ALA A 1 109 ? 10.040 -4.357 -1.590 1.00 91.94 109 ALA A C 1
ATOM 810 O O . ALA A 1 109 ? 9.075 -4.557 -0.855 1.00 91.94 109 ALA A O 1
ATOM 811 N N . LYS A 1 110 ? 11.292 -4.321 -1.115 1.00 94.06 110 LYS A N 1
ATOM 812 C CA . LYS A 1 110 ? 11.616 -4.534 0.307 1.00 94.06 110 LYS A CA 1
ATOM 813 C C . LYS A 1 110 ? 10.989 -3.477 1.215 1.00 94.06 110 LYS A C 1
ATOM 815 O O . LYS A 1 110 ? 10.517 -3.799 2.304 1.00 94.06 110 LYS A O 1
ATOM 820 N N . LYS A 1 111 ? 11.005 -2.211 0.789 1.00 94.44 111 LYS A N 1
ATOM 821 C CA . LYS A 1 111 ? 10.426 -1.105 1.562 1.00 94.44 111 LYS A CA 1
ATOM 822 C C . LYS A 1 111 ? 8.900 -1.173 1.610 1.00 94.44 111 LYS A C 1
ATOM 824 O O . LYS A 1 111 ? 8.345 -0.923 2.673 1.00 94.44 111 LYS A O 1
ATOM 829 N N . ALA A 1 112 ? 8.249 -1.535 0.506 1.00 92.06 112 ALA A N 1
ATOM 830 C CA . ALA A 1 112 ? 6.805 -1.733 0.435 1.00 92.06 112 ALA A CA 1
ATOM 831 C C . ALA A 1 112 ? 6.356 -2.891 1.339 1.00 92.06 112 ALA A C 1
ATOM 833 O O . ALA A 1 112 ? 5.449 -2.721 2.147 1.00 92.06 112 ALA A O 1
ATOM 834 N N . ASP A 1 113 ? 7.052 -4.031 1.290 1.00 92.69 113 ASP A N 1
ATOM 835 C CA . ASP A 1 113 ? 6.783 -5.172 2.177 1.00 92.69 113 ASP A CA 1
ATOM 836 C C . ASP A 1 113 ? 6.940 -4.797 3.662 1.00 92.69 113 ASP A C 1
ATOM 838 O O . ASP A 1 113 ? 6.049 -5.038 4.479 1.00 92.69 113 ASP A O 1
ATOM 842 N N . SER A 1 114 ? 8.025 -4.086 3.993 1.00 92.88 114 SER A N 1
ATOM 843 C CA . SER A 1 114 ? 8.249 -3.563 5.347 1.00 92.88 114 SER A CA 1
ATOM 844 C C . SER A 1 114 ? 7.149 -2.590 5.780 1.00 92.88 114 SER A C 1
ATOM 846 O O . SER A 1 114 ? 6.740 -2.606 6.937 1.00 92.88 114 SER A O 1
ATOM 848 N N . ALA A 1 115 ? 6.659 -1.739 4.873 1.00 92.69 115 ALA A N 1
ATOM 849 C CA . ALA A 1 115 ? 5.576 -0.808 5.167 1.00 92.69 115 ALA A CA 1
ATOM 850 C C . ALA A 1 115 ? 4.278 -1.544 5.511 1.00 92.69 115 ALA A C 1
ATOM 852 O O . ALA A 1 115 ? 3.642 -1.200 6.504 1.00 92.69 115 ALA A O 1
ATOM 853 N N . ILE A 1 116 ? 3.938 -2.602 4.767 1.00 90.56 116 ILE A N 1
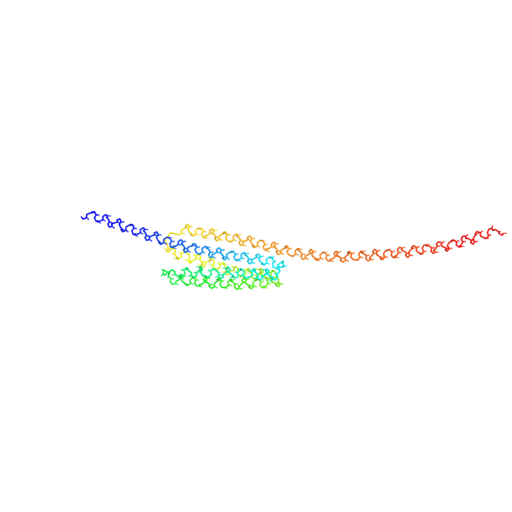ATOM 854 C CA . ILE A 1 116 ? 2.787 -3.453 5.093 1.00 90.56 116 ILE A CA 1
ATOM 855 C C . ILE A 1 116 ? 2.994 -4.131 6.456 1.00 90.56 116 ILE A 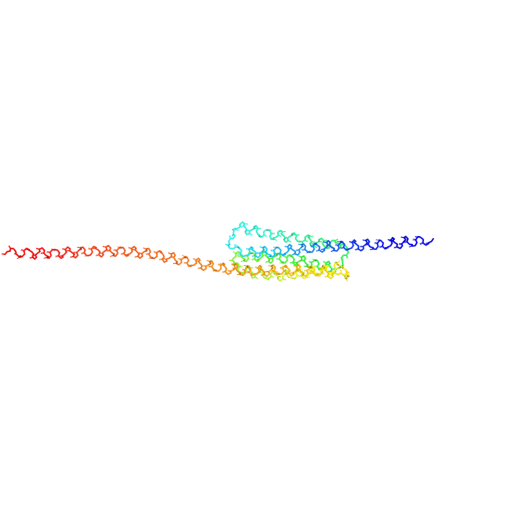C 1
ATOM 857 O O . ILE A 1 116 ? 2.065 -4.208 7.247 1.00 90.56 116 ILE A O 1
ATOM 861 N N . HIS A 1 117 ? 4.207 -4.596 6.775 1.00 91.44 117 HIS A N 1
ATOM 862 C CA . HIS A 1 117 ? 4.520 -5.159 8.101 1.00 91.44 117 HIS A CA 1
ATOM 863 C C . HIS A 1 117 ? 4.342 -4.169 9.241 1.00 91.44 117 HIS A C 1
ATOM 865 O O . HIS A 1 117 ? 3.753 -4.510 10.260 1.00 91.44 117 HIS A O 1
ATOM 871 N N . PHE A 1 118 ? 4.797 -2.932 9.086 1.00 90.88 118 PHE A N 1
ATOM 872 C CA . PHE A 1 118 ? 4.530 -1.924 10.105 1.00 90.88 118 PHE A CA 1
ATOM 873 C C . PHE A 1 118 ? 3.040 -1.583 10.209 1.00 90.88 118 PHE A C 1
ATOM 875 O O . PHE A 1 118 ? 2.561 -1.389 11.321 1.00 90.88 118 PHE A O 1
ATOM 882 N N . ALA A 1 119 ? 2.310 -1.591 9.089 1.00 88.50 119 ALA A N 1
ATOM 883 C CA . ALA A 1 119 ? 0.870 -1.344 9.055 1.00 88.50 119 ALA A CA 1
ATOM 884 C C . ALA A 1 119 ? 0.054 -2.397 9.830 1.00 88.50 119 ALA A C 1
ATOM 886 O O . ALA A 1 119 ? -0.992 -2.066 10.374 1.00 88.50 119 ALA A O 1
ATOM 887 N N . GLU A 1 120 ? 0.536 -3.644 9.916 1.00 88.69 120 GLU A N 1
ATOM 888 C CA . GLU A 1 120 ? -0.101 -4.703 10.721 1.00 88.69 120 GLU A CA 1
ATOM 889 C C . GLU A 1 120 ? -0.080 -4.406 12.226 1.00 88.69 120 GLU A C 1
ATOM 891 O O . GLU A 1 120 ? -0.960 -4.871 12.947 1.00 88.69 120 GLU A O 1
ATOM 896 N N . LEU A 1 121 ? 0.919 -3.655 12.699 1.00 88.94 121 LEU A N 1
ATOM 897 C CA . LEU A 1 121 ? 1.009 -3.209 14.092 1.00 88.94 121 LEU A CA 1
ATOM 898 C C . LEU A 1 121 ? 0.280 -1.878 14.293 1.00 88.94 121 LEU A C 1
ATOM 900 O O . LEU A 1 121 ? -0.453 -1.716 15.264 1.00 88.94 121 LEU A O 1
ATOM 904 N N . ASP A 1 122 ? 0.528 -0.927 13.392 1.00 86.62 122 ASP A N 1
ATOM 905 C CA . ASP A 1 122 ? -0.029 0.420 13.414 1.00 86.62 122 ASP A CA 1
ATOM 906 C C . ASP A 1 122 ? -0.109 0.980 11.975 1.00 86.62 122 ASP A C 1
ATOM 908 O O . ASP A 1 122 ? 0.936 1.202 11.341 1.00 86.62 122 ASP A O 1
ATOM 912 N N . PRO A 1 123 ? -1.318 1.249 11.444 1.00 83.69 123 PRO A N 1
ATOM 913 C CA . PRO A 1 123 ? -1.501 1.730 10.073 1.00 83.69 123 PRO A CA 1
ATOM 914 C C . PRO A 1 123 ? -0.701 3.001 9.762 1.00 83.69 123 PRO A C 1
ATOM 916 O O . PRO A 1 123 ? -0.103 3.124 8.689 1.00 83.69 123 PRO A O 1
ATOM 919 N N . ASN A 1 124 ? -0.613 3.925 10.722 1.00 81.88 124 ASN A N 1
ATOM 920 C CA . ASN A 1 124 ? 0.070 5.207 10.553 1.00 81.88 124 ASN A CA 1
ATOM 921 C C . ASN A 1 124 ? 1.590 5.029 10.386 1.00 81.88 124 ASN A C 1
ATOM 923 O O . ASN A 1 124 ? 2.216 5.667 9.530 1.00 81.88 124 ASN A O 1
ATOM 927 N N . THR A 1 125 ? 2.190 4.107 11.141 1.00 88.44 125 THR A N 1
ATOM 928 C CA . THR A 1 125 ? 3.605 3.727 11.018 1.00 88.44 125 THR A CA 1
ATOM 929 C C . THR A 1 125 ? 3.880 3.075 9.667 1.00 88.44 125 THR A C 1
ATOM 931 O O . THR A 1 125 ? 4.896 3.376 9.028 1.00 88.44 125 THR A O 1
ATOM 934 N N . GLY A 1 126 ? 2.955 2.240 9.187 1.00 88.88 126 GLY A N 1
ATOM 935 C CA . GLY A 1 126 ? 2.995 1.702 7.831 1.00 88.88 126 GLY A CA 1
ATOM 936 C C . GLY A 1 126 ? 3.031 2.799 6.768 1.00 88.88 126 GLY A C 1
ATOM 937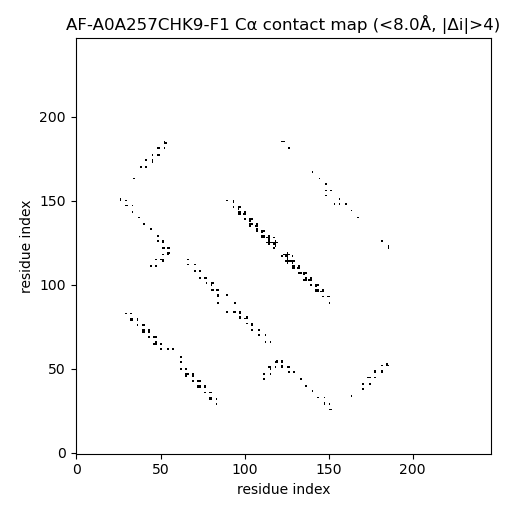 O O . GLY A 1 126 ? 3.923 2.805 5.917 1.00 88.88 126 GLY A O 1
ATOM 938 N N . ILE A 1 127 ? 2.113 3.767 6.835 1.00 83.12 127 ILE A N 1
ATOM 939 C CA . ILE A 1 127 ? 2.016 4.867 5.859 1.00 83.12 127 ILE A CA 1
ATOM 940 C C . ILE A 1 127 ? 3.302 5.708 5.864 1.00 83.12 127 ILE A C 1
ATOM 942 O O . ILE A 1 127 ? 3.840 6.055 4.806 1.00 83.12 127 ILE A O 1
ATOM 946 N N . ALA A 1 128 ? 3.860 5.984 7.045 1.00 81.25 128 ALA A N 1
ATOM 947 C CA . ALA A 1 128 ? 5.131 6.692 7.176 1.00 81.25 128 ALA A CA 1
ATOM 948 C C . ALA A 1 128 ? 6.311 5.913 6.562 1.00 81.25 128 ALA A C 1
ATOM 950 O O . ALA A 1 128 ? 7.197 6.508 5.936 1.00 81.25 128 ALA A O 1
ATOM 951 N N . ALA A 1 129 ? 6.330 4.587 6.714 1.00 89.06 129 ALA A N 1
ATOM 952 C CA . ALA A 1 129 ? 7.314 3.726 6.067 1.00 89.06 129 ALA A CA 1
ATOM 953 C C . ALA A 1 129 ? 7.133 3.702 4.541 1.00 89.06 129 ALA A C 1
ATOM 955 O O . ALA A 1 129 ? 8.127 3.812 3.814 1.00 89.06 129 ALA A O 1
ATOM 956 N N . MET A 1 130 ? 5.889 3.660 4.054 1.00 89.75 130 MET A N 1
ATOM 957 C CA . MET A 1 130 ? 5.574 3.696 2.624 1.00 89.75 130 MET A CA 1
ATOM 958 C C . MET A 1 130 ? 6.046 4.999 1.970 1.00 89.75 130 MET A C 1
ATOM 960 O O . MET A 1 130 ? 6.694 4.974 0.927 1.00 89.75 130 MET A O 1
ATOM 964 N N . LYS A 1 131 ? 5.915 6.136 2.660 1.00 83.88 131 LYS A N 1
ATOM 965 C CA . LYS A 1 131 ? 6.456 7.425 2.191 1.00 83.88 131 LYS A CA 1
ATOM 966 C C . LYS A 1 131 ? 7.977 7.403 1.959 1.00 83.88 131 LYS A C 1
ATOM 968 O O . LYS A 1 131 ? 8.504 8.143 1.128 1.00 83.88 131 LYS A O 1
ATOM 973 N N . ARG A 1 132 ? 8.726 6.552 2.677 1.00 83.06 132 ARG A N 1
ATOM 974 C CA . ARG A 1 132 ? 10.166 6.332 2.420 1.00 83.06 132 ARG A CA 1
ATOM 975 C C . ARG A 1 132 ? 10.417 5.400 1.233 1.00 83.06 132 ARG A C 1
ATOM 977 O O . ARG A 1 132 ? 11.515 5.445 0.670 1.00 83.06 132 ARG A O 1
ATOM 984 N N . ALA A 1 133 ? 9.464 4.534 0.897 1.00 88.81 133 ALA A N 1
ATOM 985 C CA . ALA A 1 133 ? 9.472 3.740 -0.329 1.00 88.81 133 ALA A CA 1
ATOM 986 C C . ALA A 1 133 ? 9.241 4.633 -1.555 1.00 88.81 133 ALA A C 1
ATOM 988 O O . ALA A 1 133 ? 9.932 4.462 -2.557 1.00 88.81 133 ALA A O 1
ATOM 989 N N . ASP A 1 134 ? 8.394 5.660 -1.444 1.00 80.62 134 ASP A N 1
ATOM 990 C CA . ASP A 1 134 ? 8.143 6.608 -2.540 1.00 80.62 134 ASP A CA 1
ATOM 991 C C . ASP A 1 134 ? 9.391 7.343 -3.016 1.00 80.62 134 ASP A C 1
ATOM 993 O O . ASP A 1 134 ? 9.502 7.676 -4.192 1.00 80.62 134 ASP A O 1
ATOM 997 N N . LEU A 1 135 ? 10.352 7.601 -2.126 1.00 82.12 135 LEU A N 1
ATOM 998 C CA . LEU A 1 135 ? 11.631 8.193 -2.525 1.00 82.12 135 LEU A CA 1
ATOM 999 C C . LEU A 1 135 ? 12.369 7.280 -3.512 1.00 82.12 135 LEU A C 1
ATOM 1001 O O . LEU A 1 135 ? 12.855 7.743 -4.538 1.00 82.12 135 LEU A O 1
ATOM 1005 N N . THR A 1 136 ? 12.378 5.975 -3.235 1.00 86.88 136 THR A N 1
ATOM 1006 C CA . THR A 1 136 ? 12.963 4.958 -4.117 1.00 86.88 136 THR A CA 1
ATOM 1007 C C . THR A 1 136 ? 12.153 4.805 -5.405 1.00 86.88 136 THR A C 1
ATOM 1009 O O . THR A 1 136 ? 12.733 4.688 -6.481 1.00 86.88 136 THR A O 1
ATOM 1012 N N . PHE A 1 137 ? 10.822 4.865 -5.325 1.00 83.69 137 PHE A N 1
ATOM 1013 C CA . PHE A 1 137 ? 9.956 4.858 -6.507 1.00 83.69 137 PHE A CA 1
ATOM 1014 C C . PHE A 1 137 ? 10.211 6.075 -7.415 1.00 83.69 137 PHE A C 1
ATOM 1016 O O . PHE A 1 137 ? 10.379 5.924 -8.622 1.00 83.69 137 PHE A O 1
ATOM 1023 N N . LYS A 1 138 ? 10.338 7.281 -6.850 1.00 78.69 138 LYS A N 1
ATOM 1024 C CA . LYS A 1 138 ? 10.674 8.508 -7.598 1.00 78.69 138 LYS A CA 1
ATOM 1025 C C . LYS A 1 138 ? 12.045 8.422 -8.268 1.00 78.69 138 LYS A C 1
ATOM 1027 O O . LYS A 1 138 ? 12.209 8.860 -9.409 1.00 78.69 138 LYS A O 1
ATOM 1032 N N . GLU A 1 139 ? 13.024 7.844 -7.581 1.00 80.88 139 GLU A N 1
ATOM 1033 C CA . GLU A 1 139 ? 14.351 7.598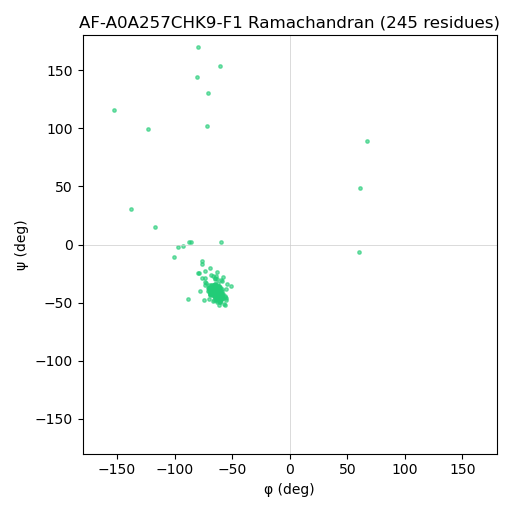 -8.145 1.00 80.88 139 GLU A CA 1
ATOM 1034 C C . GLU A 1 139 ? 14.281 6.613 -9.324 1.00 80.88 139 GLU A C 1
ATOM 1036 O O . GLU A 1 139 ? 14.834 6.889 -10.389 1.00 80.88 139 GLU A O 1
ATOM 1041 N N . LEU A 1 140 ? 13.506 5.530 -9.193 1.00 83.06 140 LEU A N 1
ATOM 1042 C CA . LEU A 1 140 ? 13.264 4.568 -10.272 1.00 83.06 140 LEU A CA 1
ATOM 1043 C C . LEU A 1 140 ? 12.639 5.227 -11.512 1.00 83.06 140 LEU A C 1
ATOM 1045 O O . LEU A 1 140 ? 13.082 4.976 -12.637 1.00 83.06 140 LEU A O 1
ATOM 1049 N N . LEU A 1 141 ? 11.637 6.093 -11.326 1.00 76.69 141 LEU A N 1
ATOM 1050 C CA . LEU A 1 141 ? 11.023 6.851 -12.424 1.00 76.69 141 LEU A CA 1
ATOM 1051 C C . LEU A 1 141 ? 12.043 7.747 -13.142 1.00 76.69 141 LEU A C 1
ATOM 1053 O O . LEU A 1 141 ? 12.009 7.886 -14.362 1.00 76.69 141 LEU A O 1
ATOM 1057 N N . THR A 1 142 ? 12.985 8.321 -12.394 1.00 72.75 142 THR A N 1
ATOM 1058 C CA . THR A 1 142 ? 14.033 9.181 -12.957 1.00 72.75 142 THR A CA 1
ATOM 1059 C C . THR A 1 142 ? 15.028 8.368 -13.786 1.00 72.75 142 THR A C 1
ATOM 1061 O O . THR A 1 142 ? 15.324 8.730 -14.924 1.00 72.75 142 THR A O 1
ATOM 1064 N N . VAL A 1 143 ? 15.510 7.239 -13.258 1.00 72.88 143 VAL A N 1
ATOM 1065 C CA . VAL A 1 143 ? 16.465 6.370 -13.968 1.00 72.88 143 VAL A CA 1
ATOM 1066 C C . VAL A 1 143 ? 15.837 5.768 -15.227 1.00 72.88 143 VAL A C 1
ATOM 1068 O O . VAL A 1 143 ? 16.465 5.755 -16.282 1.00 72.88 143 VAL A O 1
ATOM 1071 N N . SER A 1 144 ? 14.580 5.326 -15.161 1.00 71.38 144 SER A N 1
ATOM 1072 C CA . SER A 1 144 ? 13.872 4.779 -16.330 1.00 71.38 144 SER A CA 1
ATOM 1073 C C . SER A 1 144 ? 13.657 5.816 -17.440 1.00 71.38 144 SER A C 1
ATOM 1075 O O . SER A 1 144 ? 13.838 5.489 -18.613 1.00 71.38 144 SER A O 1
ATOM 1077 N N . ALA A 1 145 ? 13.374 7.077 -17.095 1.00 67.12 145 ALA A N 1
ATOM 1078 C CA . ALA A 1 145 ? 13.312 8.166 -18.071 1.00 67.12 145 ALA A CA 1
ATOM 1079 C C . ALA A 1 145 ? 14.674 8.422 -18.750 1.00 67.12 145 ALA A C 1
ATOM 1081 O O . ALA A 1 145 ? 14.735 8.653 -19.959 1.00 67.12 145 ALA A O 1
ATOM 1082 N N . VAL A 1 146 ? 15.775 8.323 -17.995 1.00 58.84 146 VAL A N 1
ATOM 1083 C CA . VAL A 1 146 ? 17.140 8.430 -18.540 1.00 58.84 146 VAL A CA 1
ATOM 1084 C C . VAL A 1 146 ? 17.451 7.271 -19.495 1.00 58.84 146 VAL A C 1
ATOM 1086 O O . VAL A 1 146 ? 17.990 7.508 -20.576 1.00 58.84 146 VAL A O 1
ATOM 1089 N N . VAL A 1 147 ? 17.068 6.038 -19.145 1.00 69.88 147 VAL A N 1
ATOM 1090 C CA . VAL A 1 147 ? 17.225 4.856 -20.016 1.00 69.88 147 VAL A CA 1
ATOM 1091 C C . VAL A 1 147 ? 16.448 5.030 -21.324 1.00 69.88 147 VAL A C 1
ATOM 1093 O O . VAL A 1 147 ? 17.011 4.809 -22.396 1.00 69.88 147 VAL A O 1
ATOM 1096 N N . ALA A 1 148 ? 15.196 5.495 -21.256 1.00 68.12 148 ALA A N 1
ATOM 1097 C CA . ALA A 1 148 ? 14.370 5.752 -22.436 1.00 68.12 148 ALA A CA 1
ATOM 1098 C C . ALA A 1 148 ? 15.010 6.784 -23.383 1.00 68.12 148 ALA A C 1
ATOM 1100 O O . ALA A 1 148 ? 15.089 6.552 -24.589 1.00 68.12 148 ALA A O 1
ATOM 1101 N N . ALA A 1 149 ? 15.523 7.895 -22.842 1.00 60.91 149 ALA A N 1
ATOM 1102 C CA . ALA A 1 149 ? 16.153 8.952 -23.635 1.00 60.91 149 ALA A CA 1
ATOM 1103 C C . ALA A 1 149 ? 17.437 8.485 -24.349 1.00 60.91 149 ALA A C 1
ATOM 1105 O O . ALA A 1 149 ? 17.711 8.889 -25.484 1.00 60.91 149 ALA A O 1
ATOM 1106 N N . LEU A 1 150 ? 18.223 7.613 -23.709 1.00 63.69 150 LEU A N 1
ATOM 1107 C CA . LEU A 1 150 ? 19.453 7.069 -24.292 1.00 63.69 150 LEU A CA 1
ATOM 1108 C C . LEU A 1 150 ? 19.170 6.028 -25.385 1.00 63.69 150 LEU A C 1
ATOM 1110 O O . LEU A 1 150 ? 19.880 5.996 -26.390 1.00 63.69 150 LEU A O 1
ATOM 1114 N N . LEU A 1 151 ? 18.110 5.229 -25.232 1.00 64.38 151 LEU A N 1
ATOM 1115 C CA . LEU A 1 151 ? 17.680 4.224 -26.215 1.00 64.38 151 LEU A CA 1
ATOM 1116 C C . LEU A 1 151 ? 17.241 4.818 -27.556 1.00 64.38 151 LEU A C 1
ATOM 1118 O O . LEU A 1 151 ? 17.366 4.187 -28.602 1.00 64.38 151 LEU A O 1
ATOM 1122 N N . THR A 1 152 ? 16.759 6.054 -27.535 1.00 60.22 152 THR A N 1
ATOM 1123 C CA . THR A 1 152 ? 16.275 6.767 -28.720 1.00 60.22 152 THR A CA 1
ATOM 1124 C C . THR A 1 152 ? 17.362 7.504 -29.514 1.00 60.22 152 THR A C 1
ATOM 1126 O O . THR A 1 152 ? 17.059 8.160 -30.506 1.00 60.22 152 THR A O 1
ATOM 1129 N N . GLY A 1 153 ? 18.636 7.402 -29.111 1.00 55.34 153 GLY A N 1
ATOM 1130 C CA . GLY A 1 153 ? 19.765 7.832 -29.938 1.00 55.34 153 GLY A CA 1
ATOM 1131 C C . GLY A 1 153 ? 19.778 9.320 -30.303 1.00 55.34 153 GLY A C 1
ATOM 1132 O O . GLY A 1 153 ? 19.953 9.645 -31.469 1.00 55.34 153 GLY A O 1
ATOM 1133 N N . GLY A 1 154 ? 19.590 10.228 -29.337 1.00 52.53 154 GLY A N 1
ATOM 1134 C CA . GLY A 1 154 ? 19.920 11.666 -29.442 1.00 52.53 154 GLY A CA 1
ATOM 1135 C C . GLY A 1 154 ? 19.224 12.505 -30.533 1.00 52.53 154 GLY A C 1
ATOM 1136 O O . GLY A 1 154 ? 19.391 13.723 -30.548 1.00 52.53 154 GLY A O 1
ATOM 1137 N N . GLY A 1 155 ? 18.442 11.902 -31.430 1.00 47.50 155 GLY A N 1
ATOM 1138 C CA . GLY A 1 155 ? 17.841 12.538 -32.597 1.00 47.50 155 GLY A CA 1
ATOM 1139 C C . GLY A 1 155 ? 16.324 12.392 -32.602 1.00 47.50 155 GLY A C 1
ATOM 1140 O O . GLY A 1 155 ? 15.798 11.382 -33.046 1.00 47.50 155 GLY A O 1
ATOM 1141 N N . VAL A 1 156 ? 15.646 13.458 -32.169 1.00 50.75 156 VAL A N 1
ATOM 1142 C CA . VAL A 1 156 ? 14.189 13.698 -32.237 1.00 50.75 156 VAL A CA 1
ATOM 1143 C C . VAL A 1 156 ? 13.328 12.771 -31.367 1.00 50.75 156 VAL A C 1
ATOM 1145 O O . VAL A 1 156 ? 12.798 11.758 -31.809 1.00 50.75 156 VAL A O 1
ATOM 1148 N N . VAL A 1 157 ? 13.110 13.198 -30.119 1.00 53.25 157 VAL A N 1
ATOM 1149 C CA . VAL A 1 157 ? 12.265 12.503 -29.122 1.00 53.25 157 VAL A CA 1
ATOM 1150 C C . VAL A 1 157 ? 11.414 13.515 -28.348 1.00 53.25 157 VAL A C 1
ATOM 1152 O O . VAL A 1 157 ? 11.104 13.328 -27.183 1.00 53.25 157 VAL A O 1
ATOM 1155 N N . GLY A 1 158 ? 11.034 14.635 -28.969 1.00 52.81 158 GLY A N 1
ATOM 1156 C CA . GLY A 1 158 ? 10.232 15.662 -28.288 1.00 52.81 158 GLY A CA 1
ATOM 1157 C C . GLY A 1 158 ? 8.847 15.146 -27.890 1.00 52.81 158 GLY A C 1
ATOM 1158 O O . GLY A 1 158 ? 8.431 15.294 -26.748 1.00 52.81 158 GLY A O 1
ATOM 1159 N N . GLN A 1 159 ? 8.159 14.468 -28.812 1.00 50.47 159 GLN A N 1
ATOM 1160 C CA . GLN A 1 159 ? 6.796 13.981 -28.581 1.00 50.47 159 GLN A CA 1
ATOM 1161 C C . GLN A 1 159 ? 6.745 12.776 -27.634 1.00 50.47 159 GLN A C 1
ATOM 1163 O O . GLN A 1 159 ? 5.818 12.641 -26.851 1.00 50.47 159 GLN A O 1
ATOM 1168 N N . VAL A 1 160 ? 7.774 11.934 -27.662 1.00 49.75 160 VAL A N 1
ATOM 1169 C CA . VAL A 1 160 ? 7.882 10.735 -26.821 1.00 49.75 160 VAL A CA 1
ATOM 1170 C C . VAL A 1 160 ? 8.301 11.099 -25.390 1.00 49.75 160 VAL A C 1
ATOM 1172 O O . VAL A 1 160 ? 7.732 10.565 -24.440 1.00 49.75 160 VAL A O 1
ATOM 1175 N N . VAL A 1 161 ? 9.226 12.057 -25.220 1.00 55.31 161 VAL A N 1
ATOM 1176 C CA . VAL A 1 161 ? 9.515 12.654 -23.904 1.00 55.31 161 VAL A CA 1
ATOM 1177 C C . VAL A 1 161 ? 8.273 13.355 -23.356 1.00 55.31 161 VAL A C 1
ATOM 1179 O O . VAL A 1 161 ? 7.941 13.133 -22.198 1.00 55.31 161 VAL A O 1
ATOM 1182 N N . ALA A 1 162 ? 7.541 14.113 -24.182 1.00 62.22 162 ALA A N 1
ATOM 1183 C CA . ALA A 1 162 ? 6.303 14.770 -23.761 1.00 62.22 162 ALA A CA 1
ATOM 1184 C C . ALA A 1 162 ? 5.236 13.766 -23.288 1.00 62.22 162 ALA A C 1
ATOM 1186 O O . ALA A 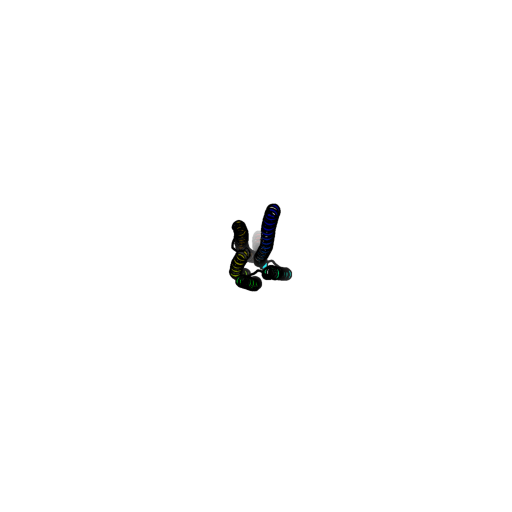1 162 ? 4.648 13.959 -22.230 1.00 62.22 162 ALA A O 1
ATOM 1187 N N . THR A 1 163 ? 5.030 12.647 -23.993 1.00 57.06 163 THR A N 1
ATOM 1188 C CA . THR A 1 163 ? 4.086 11.607 -23.541 1.00 57.06 163 THR A CA 1
ATOM 1189 C C . THR A 1 163 ? 4.548 10.920 -22.250 1.00 57.06 163 THR A C 1
ATOM 1191 O O . THR A 1 163 ? 3.723 10.607 -21.398 1.00 57.06 163 THR A O 1
ATOM 1194 N N . MET A 1 164 ? 5.853 10.714 -22.048 1.00 58.38 164 MET A N 1
ATOM 1195 C CA . MET A 1 164 ? 6.376 10.212 -20.765 1.00 58.38 164 MET A CA 1
ATOM 1196 C C . MET A 1 164 ? 6.222 11.220 -19.635 1.00 58.38 164 MET A C 1
ATOM 1198 O O . MET A 1 164 ? 5.960 10.836 -18.499 1.00 58.38 164 MET A O 1
ATOM 1202 N N . GLU A 1 165 ? 6.352 12.508 -19.935 1.00 64.38 165 GLU A N 1
ATOM 1203 C CA . GLU A 1 165 ? 6.089 13.580 -18.985 1.00 64.38 165 GLU A CA 1
ATOM 1204 C C . GLU A 1 165 ? 4.600 13.630 -18.610 1.00 64.38 165 GLU A C 1
ATOM 1206 O O . GLU A 1 165 ? 4.278 13.756 -17.429 1.00 64.38 165 GLU A O 1
ATOM 1211 N N . GLU A 1 166 ? 3.690 13.409 -19.562 1.00 63.16 166 GLU A N 1
ATOM 1212 C CA . GLU A 1 166 ? 2.249 13.268 -19.312 1.00 63.16 166 GLU A CA 1
ATOM 1213 C C . GLU A 1 166 ? 1.903 12.013 -18.494 1.00 63.16 166 GLU A C 1
ATOM 1215 O O . GLU A 1 166 ? 1.115 12.096 -17.547 1.00 63.16 166 GLU A O 1
ATOM 1220 N N . ILE A 1 167 ? 2.510 10.859 -18.799 1.00 56.94 167 ILE A N 1
ATOM 1221 C CA . ILE A 1 167 ? 2.327 9.614 -18.030 1.00 56.94 167 ILE A CA 1
ATOM 1222 C C . ILE A 1 167 ? 2.870 9.786 -16.610 1.00 56.94 167 ILE A C 1
ATOM 1224 O O . ILE A 1 167 ? 2.180 9.458 -15.649 1.00 56.94 167 ILE A O 1
ATOM 1228 N N . ASN A 1 168 ? 4.065 10.358 -16.450 1.00 60.62 168 ASN A N 1
ATOM 1229 C CA . ASN A 1 168 ? 4.657 10.642 -15.141 1.00 60.62 168 ASN A CA 1
ATOM 1230 C C . ASN A 1 168 ? 3.801 11.646 -14.358 1.00 60.62 168 ASN A C 1
ATOM 1232 O O . ASN A 1 168 ? 3.561 11.461 -13.169 1.00 60.62 168 ASN A O 1
ATOM 1236 N N . THR A 1 169 ? 3.270 12.674 -15.022 1.00 70.19 169 THR A N 1
ATOM 1237 C CA . THR A 1 169 ? 2.331 13.629 -14.415 1.00 70.19 169 THR A CA 1
ATOM 1238 C C . THR A 1 169 ? 1.048 12.933 -13.968 1.00 70.19 169 THR A C 1
ATOM 1240 O O . THR A 1 169 ? 0.578 13.173 -12.858 1.00 70.19 169 THR A O 1
ATOM 1243 N N . SER A 1 170 ? 0.510 12.024 -14.779 1.00 61.81 170 SER A N 1
ATOM 1244 C CA . SER A 1 170 ? -0.686 11.245 -14.440 1.00 61.81 170 SER A CA 1
ATOM 1245 C C . SER A 1 170 ? -0.428 10.283 -13.278 1.00 61.81 170 SER A C 1
ATOM 1247 O O . SER A 1 170 ? -1.227 10.228 -12.348 1.00 61.81 170 SER A O 1
ATOM 1249 N N . ALA A 1 171 ? 0.717 9.597 -13.267 1.00 54.75 171 ALA A N 1
ATOM 1250 C CA . ALA A 1 171 ? 1.134 8.720 -12.176 1.00 54.75 171 ALA A CA 1
ATOM 1251 C C . ALA A 1 171 ? 1.360 9.497 -10.869 1.00 54.75 171 ALA A C 1
ATOM 1253 O O . ALA A 1 171 ? 0.935 9.050 -9.806 1.00 54.75 171 ALA A O 1
ATOM 1254 N N . ARG A 1 172 ? 1.961 10.694 -10.937 1.00 59.50 172 ARG A N 1
ATOM 1255 C CA . ARG A 1 172 ? 2.079 11.609 -9.789 1.00 59.50 172 ARG A CA 1
ATOM 1256 C C . ARG A 1 172 ? 0.714 12.036 -9.276 1.00 59.50 172 ARG A C 1
ATOM 1258 O O . ARG A 1 172 ? 0.485 11.969 -8.081 1.00 59.50 172 ARG A O 1
ATOM 1265 N N . ARG A 1 173 ? -0.208 12.395 -10.169 1.00 66.75 173 ARG A N 1
ATOM 1266 C CA . ARG A 1 173 ? -1.565 12.807 -9.793 1.00 66.75 173 ARG A CA 1
ATOM 1267 C C . ARG A 1 173 ? -2.350 11.671 -9.135 1.00 66.75 173 ARG A C 1
ATOM 1269 O O . ARG A 1 173 ? -3.073 11.911 -8.179 1.00 66.75 173 ARG A O 1
ATOM 1276 N N . ILE A 1 174 ? -2.182 10.438 -9.615 1.00 54.22 174 ILE A N 1
ATOM 1277 C CA . ILE A 1 174 ? -2.731 9.239 -8.967 1.00 54.22 174 ILE A CA 1
ATOM 1278 C C . ILE A 1 174 ? -2.093 9.047 -7.585 1.00 54.22 174 ILE A C 1
ATOM 1280 O O . ILE A 1 174 ? -2.814 8.831 -6.620 1.00 54.22 174 ILE A O 1
ATOM 1284 N N . SER A 1 175 ? -0.769 9.189 -7.465 1.00 52.94 175 SER A N 1
ATOM 1285 C CA . SER A 1 175 ? -0.061 9.116 -6.179 1.00 52.94 175 SER A CA 1
ATOM 1286 C C . SER A 1 175 ? -0.532 10.194 -5.190 1.00 52.94 175 SER A C 1
ATOM 1288 O O . SER A 1 175 ? -0.740 9.882 -4.022 1.00 52.94 175 SER A O 1
ATOM 1290 N N . ASP A 1 176 ? -0.787 11.420 -5.653 1.00 63.22 176 ASP A N 1
ATOM 1291 C CA . ASP A 1 176 ? -1.316 12.516 -4.833 1.00 63.22 176 ASP A CA 1
ATOM 1292 C C . ASP A 1 176 ? -2.745 12.218 -4.353 1.00 63.22 176 ASP A C 1
ATOM 1294 O O . ASP A 1 176 ? -3.015 12.302 -3.157 1.00 63.22 176 ASP A O 1
ATOM 1298 N N . ILE A 1 177 ? -3.640 11.780 -5.251 1.00 62.84 177 ILE A N 1
ATOM 1299 C CA . ILE A 1 177 ? -5.011 11.364 -4.898 1.00 62.84 177 ILE A CA 1
ATOM 1300 C C . ILE A 1 177 ? -4.982 10.217 -3.884 1.00 62.84 177 ILE A C 1
ATOM 1302 O O . ILE A 1 177 ? -5.768 10.191 -2.945 1.00 62.84 177 ILE A O 1
ATOM 1306 N N . ILE A 1 178 ? -4.065 9.266 -4.041 1.00 54.66 178 ILE A N 1
ATOM 1307 C CA . ILE A 1 178 ? -3.906 8.152 -3.103 1.00 54.66 178 ILE A CA 1
ATOM 1308 C C . ILE A 1 178 ? -3.345 8.631 -1.765 1.00 54.66 178 ILE A C 1
ATOM 1310 O O . ILE A 1 178 ? -3.749 8.117 -0.722 1.00 54.66 178 ILE A O 1
ATOM 1314 N N . GLY A 1 179 ? -2.466 9.634 -1.771 1.00 67.38 179 GLY A N 1
ATOM 1315 C CA . GLY A 1 179 ? -2.030 10.332 -0.568 1.00 67.38 179 GLY A CA 1
ATOM 1316 C C . GLY A 1 179 ? -3.201 10.987 0.168 1.00 67.38 179 GLY A C 1
ATOM 1317 O O . GLY A 1 179 ? -3.320 10.820 1.380 1.00 67.38 179 GLY A O 1
ATOM 1318 N N . GLU A 1 180 ? -4.099 11.659 -0.558 1.00 70.62 180 GLU A N 1
ATOM 1319 C CA . GLU A 1 180 ? -5.329 12.246 -0.007 1.00 70.62 180 GLU A CA 1
ATOM 1320 C C . GLU A 1 180 ? -6.294 11.177 0.522 1.00 70.62 180 GLU A C 1
ATOM 1322 O O . GLU A 1 180 ? -6.780 11.300 1.643 1.00 70.62 180 GLU A O 1
ATOM 1327 N N . ILE A 1 181 ? -6.520 10.091 -0.225 1.00 62.81 181 ILE A N 1
ATOM 1328 C CA . ILE A 1 181 ? -7.352 8.959 0.216 1.00 62.81 181 ILE A CA 1
ATOM 1329 C C . ILE A 1 181 ? -6.755 8.308 1.465 1.00 62.81 181 ILE A C 1
ATOM 1331 O O . ILE A 1 181 ? -7.490 7.976 2.386 1.00 62.81 181 ILE A O 1
ATOM 1335 N N . SER A 1 182 ? -5.432 8.147 1.526 1.00 57.56 182 SER A N 1
ATOM 1336 C CA . SER A 1 182 ? -4.751 7.566 2.689 1.00 57.56 182 SER A CA 1
ATOM 1337 C C . SER A 1 182 ? -4.863 8.471 3.914 1.00 57.56 182 SER A C 1
ATOM 1339 O O . SER A 1 182 ? -5.081 7.978 5.018 1.00 57.56 182 SER A O 1
ATOM 1341 N N . ALA A 1 183 ? -4.749 9.790 3.729 1.00 65.31 183 ALA A N 1
ATOM 1342 C CA . ALA A 1 183 ? -4.971 10.761 4.797 1.00 65.31 183 ALA A CA 1
ATOM 1343 C C . ALA A 1 183 ? -6.425 10.721 5.292 1.00 65.31 183 ALA A C 1
ATOM 1345 O O . ALA A 1 183 ? -6.652 10.633 6.495 1.00 65.31 183 ALA A O 1
ATOM 1346 N N . ALA A 1 184 ? -7.394 10.690 4.372 1.00 67.88 184 ALA A N 1
ATOM 1347 C CA . ALA A 1 184 ? -8.811 10.568 4.702 1.00 67.88 184 ALA A CA 1
ATOM 1348 C C . ALA A 1 184 ? -9.136 9.233 5.396 1.00 67.88 184 ALA A C 1
ATOM 1350 O O . ALA A 1 184 ? -9.915 9.204 6.342 1.00 67.88 184 ALA A O 1
ATOM 1351 N N . ALA A 1 185 ? -8.521 8.128 4.968 1.00 60.78 185 ALA A N 1
ATOM 1352 C CA . ALA A 1 185 ? -8.697 6.816 5.586 1.00 60.78 185 ALA A CA 1
ATOM 1353 C C . ALA A 1 185 ? -8.097 6.757 7.001 1.00 60.78 185 ALA A C 1
ATOM 1355 O O . ALA A 1 185 ? -8.709 6.179 7.897 1.00 60.78 185 ALA A O 1
ATOM 1356 N N . SER A 1 186 ? -6.936 7.385 7.219 1.00 63.84 186 SER A N 1
ATOM 1357 C CA . SER A 1 186 ? -6.332 7.544 8.549 1.00 63.84 186 SER A CA 1
ATOM 1358 C C . SER A 1 186 ? -7.241 8.370 9.469 1.00 63.84 186 SER A C 1
ATOM 1360 O O . SER A 1 186 ? -7.599 7.904 10.550 1.00 63.84 186 SER A O 1
ATOM 1362 N N . GLU A 1 187 ? -7.735 9.521 8.998 1.00 71.50 187 GLU A N 1
ATOM 1363 C CA . GLU A 1 187 ? -8.685 10.363 9.742 1.00 71.50 187 GLU A CA 1
ATOM 1364 C C . GLU A 1 187 ? -9.990 9.616 10.066 1.00 71.50 187 GLU A C 1
ATOM 1366 O O . GLU A 1 187 ? -10.509 9.694 11.181 1.00 71.50 187 GLU A O 1
ATOM 1371 N N . GLN A 1 188 ? -10.506 8.829 9.120 1.00 69.31 188 GLN A N 1
ATOM 1372 C CA . GLN A 1 188 ? -11.697 8.015 9.334 1.00 69.31 188 GLN A CA 1
ATOM 1373 C C . GLN A 1 188 ? -11.451 6.886 10.344 1.00 69.31 188 GLN A C 1
ATOM 1375 O O . GLN A 1 188 ? -12.324 6.616 11.167 1.00 69.31 188 GLN A O 1
ATOM 1380 N N . SER A 1 189 ? -10.281 6.243 10.311 1.00 67.25 189 SER A N 1
ATOM 1381 C CA . SER A 1 189 ? -9.895 5.219 11.289 1.00 67.25 189 SER A CA 1
ATOM 1382 C C . SER A 1 189 ? -9.825 5.802 12.703 1.00 67.25 189 SER A C 1
ATOM 1384 O O . SER A 1 189 ? -10.382 5.216 13.635 1.00 67.25 189 SER A O 1
ATOM 1386 N N . ASP A 1 190 ? -9.221 6.981 12.861 1.00 69.81 190 ASP A N 1
ATOM 1387 C CA . ASP A 1 190 ? -9.195 7.708 14.135 1.00 69.81 190 ASP A CA 1
ATOM 1388 C C . ASP A 1 190 ? -10.619 8.065 14.597 1.00 69.81 190 ASP A C 1
ATOM 1390 O O . ASP A 1 190 ? -10.973 7.869 15.764 1.00 69.81 190 ASP A O 1
ATOM 1394 N N . GLY A 1 191 ? -11.472 8.514 13.669 1.00 78.81 191 GLY A N 1
ATOM 1395 C CA . GLY A 1 191 ? -12.889 8.781 13.919 1.00 78.81 191 GLY A CA 1
ATOM 1396 C C . GLY A 1 191 ? -13.664 7.542 14.382 1.00 78.81 191 GLY A C 1
ATOM 1397 O O . GLY A 1 191 ? -14.430 7.621 15.342 1.00 78.81 191 GLY A O 1
ATOM 1398 N N . ILE A 1 192 ? -13.432 6.377 13.769 1.00 73.31 192 ILE A N 1
ATOM 1399 C CA . ILE A 1 192 ? -14.027 5.101 14.202 1.00 73.31 192 ILE A CA 1
ATOM 1400 C C . ILE A 1 192 ? -13.549 4.736 15.612 1.00 73.31 192 ILE A C 1
ATOM 1402 O O . ILE A 1 192 ? -14.357 4.296 16.431 1.00 73.31 192 ILE A O 1
ATOM 1406 N N . GLY A 1 193 ? -12.271 4.960 15.929 1.00 74.31 193 GLY A N 1
ATOM 1407 C CA . GLY A 1 193 ? -11.736 4.766 17.278 1.00 74.31 193 GLY A CA 1
ATOM 1408 C C . GLY A 1 193 ? -12.459 5.621 18.324 1.00 74.31 193 GLY A C 1
ATOM 1409 O O . GLY A 1 193 ? -12.856 5.113 19.375 1.00 74.31 193 GLY A O 1
ATOM 1410 N N . GLN A 1 194 ? -12.705 6.898 18.018 1.00 78.81 194 GLN A N 1
ATOM 1411 C CA . GLN A 1 194 ? -13.475 7.792 18.891 1.00 78.81 194 GLN A CA 1
ATOM 1412 C C . GLN A 1 194 ? -14.930 7.338 19.048 1.00 78.81 194 GLN A C 1
ATOM 1414 O O . GLN A 1 194 ? -15.445 7.316 20.166 1.00 78.81 194 GLN A O 1
ATOM 1419 N N . VAL A 1 195 ? -15.581 6.929 17.953 1.00 82.75 195 VAL A N 1
ATOM 1420 C CA . VAL A 1 195 ? -16.948 6.384 17.990 1.00 82.75 195 VAL A CA 1
ATOM 1421 C C . VAL A 1 195 ? -17.008 5.135 18.866 1.00 82.75 195 VAL A C 1
ATOM 1423 O O . VAL A 1 195 ? -17.915 5.015 19.683 1.00 82.75 195 VAL A O 1
ATOM 1426 N N . ASN A 1 196 ? -16.035 4.231 18.754 1.00 75.62 196 ASN A N 1
ATOM 1427 C CA . ASN A 1 196 ? -15.989 3.020 19.568 1.00 75.62 196 ASN A CA 1
ATOM 1428 C C . ASN A 1 196 ? -15.869 3.340 21.068 1.00 75.62 196 ASN A C 1
ATOM 1430 O O . ASN A 1 196 ? -16.600 2.774 21.877 1.00 75.62 196 ASN A O 1
ATOM 1434 N N . THR A 1 197 ? -15.013 4.297 21.438 1.00 85.12 197 THR A N 1
ATOM 1435 C CA . THR A 1 197 ? -14.912 4.778 22.827 1.00 85.12 197 THR A CA 1
ATOM 1436 C C . THR A 1 197 ? -16.236 5.366 23.313 1.00 85.12 197 THR A C 1
ATOM 1438 O O . THR A 1 197 ? -16.712 4.997 24.384 1.00 85.12 197 THR A O 1
ATOM 1441 N N . ALA A 1 198 ? -16.879 6.214 22.506 1.00 86.44 198 ALA A N 1
ATOM 1442 C CA . ALA A 1 198 ? -18.172 6.800 22.854 1.00 86.44 198 ALA A CA 1
ATOM 1443 C C . ALA A 1 198 ? -19.271 5.735 23.025 1.00 86.44 198 ALA A C 1
ATOM 1445 O O . ALA A 1 198 ? -20.105 5.846 23.920 1.00 86.44 198 ALA A O 1
ATOM 1446 N N . VAL A 1 199 ? -19.270 4.679 22.204 1.00 86.00 199 VAL A N 1
ATOM 1447 C CA . VAL A 1 199 ? -20.213 3.554 22.333 1.00 86.00 199 VAL A CA 1
ATOM 1448 C C . VAL A 1 199 ? -19.988 2.785 23.636 1.00 86.00 199 VAL A C 1
ATOM 1450 O O . VAL A 1 199 ? -20.963 2.442 24.300 1.00 86.00 199 VAL A O 1
ATOM 1453 N N . LEU A 1 200 ? -18.735 2.560 24.041 1.00 86.38 200 LEU A N 1
ATOM 1454 C CA . LEU A 1 200 ? -18.419 1.913 25.320 1.00 86.38 200 LEU A CA 1
ATOM 1455 C C . LEU A 1 200 ? -18.864 2.761 26.523 1.00 86.38 200 LEU A C 1
ATOM 1457 O O . LEU A 1 200 ? -19.426 2.224 27.476 1.00 86.38 200 LEU A O 1
ATOM 1461 N N . GLU A 1 201 ? -18.671 4.080 26.470 1.00 89.19 201 GLU A N 1
ATOM 1462 C CA . GLU A 1 201 ? -19.160 4.997 27.509 1.00 89.19 201 GLU A CA 1
ATOM 1463 C C . GLU A 1 201 ? -20.695 5.028 27.575 1.00 89.19 201 GLU A C 1
ATOM 1465 O O . GLU A 1 201 ? -21.275 5.008 28.664 1.00 89.19 201 GLU A O 1
ATOM 1470 N N . LEU A 1 202 ? -21.369 5.038 26.419 1.00 87.81 202 LEU A N 1
ATOM 1471 C CA . LEU A 1 202 ? -22.829 4.951 26.342 1.00 87.81 202 LEU A CA 1
ATOM 1472 C C . LEU A 1 202 ? -23.353 3.629 26.904 1.00 87.81 202 LEU A C 1
ATOM 1474 O O . LEU A 1 202 ? -24.365 3.641 27.607 1.00 87.81 202 LEU A O 1
ATOM 1478 N N . ASP A 1 203 ? -22.681 2.509 26.636 1.00 88.75 203 ASP A N 1
ATOM 1479 C CA . ASP A 1 203 ? -23.047 1.211 27.208 1.00 88.75 203 ASP A CA 1
ATOM 1480 C C . ASP A 1 203 ? -22.900 1.225 28.736 1.00 88.75 203 ASP A C 1
ATOM 1482 O O . ASP A 1 203 ? -23.833 0.861 29.454 1.00 88.75 203 ASP A O 1
ATOM 1486 N N . GLN A 1 204 ? -21.794 1.769 29.252 1.00 92.50 204 GLN A N 1
ATOM 1487 C CA . GLN A 1 204 ? -21.582 1.920 30.692 1.00 92.50 204 GLN A CA 1
ATOM 1488 C C . GLN A 1 204 ? -22.661 2.794 31.351 1.00 92.50 204 GLN A C 1
ATOM 1490 O O . GLN A 1 204 ? -23.224 2.413 32.380 1.00 92.50 204 GLN A O 1
ATOM 1495 N N . MET A 1 205 ? -22.983 3.949 30.763 1.00 90.44 205 MET A N 1
ATOM 1496 C CA . MET A 1 205 ? -24.060 4.814 31.259 1.00 90.44 205 MET A CA 1
ATOM 1497 C C . MET A 1 205 ? -25.427 4.130 31.170 1.00 90.44 205 MET A C 1
ATOM 1499 O O . MET A 1 205 ? -26.256 4.289 32.064 1.00 90.44 205 MET A O 1
ATOM 1503 N N . THR A 1 206 ? -25.671 3.340 30.124 1.00 90.31 206 THR A N 1
ATOM 1504 C CA . THR A 1 206 ? -26.916 2.576 29.965 1.00 90.31 206 THR A CA 1
ATOM 1505 C C . THR A 1 206 ? -27.057 1.525 31.064 1.00 90.31 206 THR A C 1
ATOM 1507 O O . THR A 1 206 ? -28.121 1.425 31.677 1.00 90.31 206 THR A O 1
ATOM 1510 N N . GLN A 1 207 ? -25.980 0.803 31.387 1.00 93.38 207 GLN A N 1
ATOM 1511 C CA . GLN A 1 207 ? -25.957 -0.143 32.507 1.00 93.38 207 GLN A CA 1
ATOM 1512 C C . GLN A 1 207 ? -26.155 0.563 33.855 1.00 93.38 207 GLN A C 1
ATOM 1514 O O . GLN A 1 207 ? -26.924 0.093 34.693 1.00 93.38 207 GLN A O 1
ATOM 1519 N N . GLN A 1 208 ? -25.520 1.721 34.055 1.00 94.56 208 GLN A N 1
ATOM 1520 C CA . GLN A 1 208 ? -25.704 2.519 35.267 1.00 94.56 208 GLN A CA 1
ATOM 1521 C C . GLN A 1 208 ? -27.147 3.018 35.410 1.00 94.56 208 GLN A C 1
ATOM 1523 O O . GLN A 1 208 ? -27.708 2.955 36.501 1.00 94.56 208 GLN A O 1
ATOM 1528 N N . ASN A 1 209 ? -27.772 3.468 34.320 1.00 93.38 209 ASN A N 1
ATOM 1529 C CA . ASN A 1 209 ? -29.174 3.879 34.315 1.00 93.38 209 ASN A CA 1
ATOM 1530 C C . ASN A 1 209 ? -30.102 2.709 34.646 1.00 93.38 209 ASN A C 1
ATOM 1532 O O . ASN A 1 209 ? -31.044 2.889 35.413 1.00 93.38 209 ASN A O 1
ATOM 1536 N N . ALA A 1 210 ? -29.828 1.513 34.119 1.00 93.00 210 ALA A N 1
ATOM 1537 C CA . ALA A 1 210 ? -30.585 0.318 34.478 1.00 93.00 210 ALA A CA 1
ATOM 1538 C C . ALA A 1 210 ? -30.475 0.013 35.984 1.00 93.00 210 ALA A C 1
ATOM 1540 O O . ALA A 1 210 ? -31.498 -0.189 36.637 1.00 93.00 210 ALA A O 1
ATOM 1541 N N . ALA A 1 211 ? -29.266 0.081 36.551 1.00 93.06 211 ALA A N 1
ATOM 1542 C CA . ALA A 1 211 ? -29.042 -0.117 37.985 1.00 93.06 211 ALA A CA 1
ATOM 1543 C C . ALA A 1 211 ? -29.735 0.957 38.846 1.00 93.06 211 ALA A C 1
ATOM 1545 O O . ALA A 1 211 ? -30.370 0.635 39.847 1.00 93.06 211 ALA A O 1
ATOM 1546 N N . LEU A 1 212 ? -29.674 2.227 38.437 1.00 94.88 212 LEU A N 1
ATOM 1547 C CA . LEU A 1 212 ? -30.361 3.332 39.115 1.00 94.88 212 LEU A CA 1
ATOM 1548 C C . LEU A 1 212 ? -31.884 3.183 39.075 1.00 94.88 212 LEU A C 1
ATOM 1550 O O . LEU A 1 212 ? -32.562 3.522 40.045 1.00 94.88 212 LEU A O 1
ATOM 1554 N N . VAL A 1 213 ? -32.436 2.689 37.965 1.00 95.88 213 VAL A N 1
ATOM 1555 C CA . VAL A 1 213 ? -33.871 2.395 37.850 1.00 95.88 213 VAL A CA 1
ATOM 1556 C C . VAL A 1 213 ? -34.260 1.259 38.793 1.00 95.88 213 VAL A C 1
ATOM 1558 O O . VAL A 1 213 ? -35.283 1.365 39.468 1.00 95.88 213 VAL A O 1
ATOM 1561 N N . GLU A 1 214 ? -33.441 0.212 38.892 1.00 94.19 214 GLU A N 1
ATOM 1562 C CA . GLU A 1 214 ? -33.665 -0.901 39.820 1.00 94.19 214 GLU A CA 1
ATOM 1563 C C . GLU A 1 214 ? -33.598 -0.443 41.288 1.00 94.19 214 GLU A C 1
ATOM 1565 O O . GLU A 1 214 ? -34.497 -0.742 42.077 1.00 94.19 214 GLU A O 1
ATOM 1570 N N . GLU A 1 215 ? -32.604 0.377 41.643 1.00 94.56 215 GLU A N 1
ATOM 1571 C CA . GLU A 1 215 ? -32.488 0.982 42.975 1.00 94.56 215 GLU A CA 1
ATOM 1572 C C . GLU A 1 215 ? -33.677 1.906 43.284 1.00 94.56 215 GLU A C 1
ATOM 1574 O O . GLU A 1 215 ? -34.245 1.856 44.377 1.00 94.56 215 GLU A O 1
ATOM 1579 N N . SER A 1 216 ? -34.108 2.710 42.308 1.00 94.25 216 SER A N 1
ATOM 1580 C CA . SER A 1 216 ? -35.264 3.603 42.447 1.00 94.25 216 SER A CA 1
ATOM 1581 C C . SER A 1 216 ? -36.564 2.826 42.651 1.00 94.25 216 SER A C 1
ATOM 1583 O O . SER A 1 216 ? -37.389 3.225 43.474 1.00 94.25 216 SER A O 1
ATOM 1585 N N . ALA A 1 217 ? -36.745 1.706 41.944 1.00 93.69 217 ALA A N 1
ATOM 1586 C CA . ALA A 1 217 ? -37.885 0.816 42.140 1.00 93.69 217 ALA A CA 1
ATOM 1587 C C . ALA A 1 217 ? -37.882 0.217 43.557 1.00 93.69 217 ALA A C 1
ATOM 1589 O O . ALA A 1 217 ? -38.892 0.290 44.256 1.00 93.69 217 ALA A O 1
ATOM 1590 N N . ALA A 1 218 ? -36.730 -0.264 44.035 1.00 93.94 218 ALA A N 1
ATOM 1591 C CA . ALA A 1 218 ? -36.589 -0.779 45.398 1.00 93.94 218 ALA A CA 1
ATOM 1592 C C . ALA A 1 218 ? -36.840 0.301 46.472 1.00 93.94 218 ALA A C 1
ATOM 1594 O O . ALA A 1 218 ? -37.481 0.045 47.498 1.00 93.94 218 ALA A O 1
ATOM 1595 N N . ALA A 1 219 ? -36.372 1.531 46.241 1.00 93.38 219 ALA A N 1
ATOM 1596 C CA . ALA A 1 219 ? -36.617 2.667 47.126 1.00 93.38 219 ALA A CA 1
ATOM 1597 C C . ALA A 1 219 ? -38.101 3.072 47.148 1.00 93.38 219 ALA A C 1
ATOM 1599 O O . ALA A 1 219 ? -38.636 3.399 48.215 1.00 93.38 219 ALA A O 1
ATOM 1600 N N . ALA A 1 220 ? -38.781 3.013 45.999 1.00 95.00 220 ALA A N 1
ATOM 1601 C CA . ALA A 1 220 ? -40.217 3.249 45.893 1.00 95.00 220 ALA A CA 1
ATOM 1602 C C . ALA A 1 220 ? -41.019 2.180 46.654 1.00 95.00 220 ALA A C 1
ATOM 1604 O O . ALA A 1 220 ? -41.882 2.541 47.458 1.00 95.00 220 ALA A O 1
ATOM 1605 N N . ASP A 1 221 ? -40.670 0.898 46.504 1.00 94.50 221 ASP A N 1
ATOM 1606 C CA . ASP A 1 221 ? -41.286 -0.213 47.246 1.00 94.50 221 ASP A CA 1
ATOM 1607 C C . ASP A 1 221 ? -41.104 -0.056 48.763 1.00 94.50 221 ASP A C 1
ATOM 1609 O O . ASP A 1 221 ? -42.054 -0.184 49.544 1.00 94.50 221 ASP A O 1
ATOM 1613 N N . SER A 1 222 ? -39.890 0.292 49.203 1.00 94.88 222 SER A N 1
ATOM 1614 C CA . SER A 1 222 ? -39.595 0.566 50.615 1.00 94.88 222 SER A CA 1
ATOM 1615 C C . SER A 1 222 ? -40.419 1.741 51.153 1.00 94.88 222 SER A C 1
ATOM 1617 O O . SER A 1 222 ? -41.021 1.642 52.229 1.00 94.88 222 SER A O 1
ATOM 1619 N N . SER A 1 223 ? -40.506 2.829 50.381 1.00 94.31 223 SER A N 1
ATOM 1620 C CA . SER A 1 223 ? -41.292 4.020 50.725 1.00 94.31 223 SER A CA 1
ATOM 1621 C C . SER A 1 223 ? -42.787 3.701 50.818 1.00 94.31 223 SER A C 1
ATOM 1623 O O . SER A 1 223 ? -43.445 4.106 51.781 1.00 94.31 223 SER A O 1
ATOM 1625 N N . GLN A 1 224 ? -43.322 2.909 49.882 1.00 94.81 224 GLN A N 1
ATOM 1626 C CA . GLN A 1 224 ? -44.706 2.430 49.910 1.00 94.81 224 GLN A CA 1
ATOM 1627 C C . GLN A 1 224 ? -44.975 1.577 51.155 1.00 94.81 224 GLN A C 1
ATOM 1629 O O . GLN A 1 224 ? -45.966 1.799 51.856 1.00 94.81 224 GLN A O 1
ATOM 1634 N N . ALA A 1 225 ? -44.080 0.641 51.479 1.00 94.00 225 ALA A N 1
ATOM 1635 C CA . ALA A 1 225 ? -44.204 -0.187 52.676 1.00 94.00 225 ALA A CA 1
ATOM 1636 C C . ALA A 1 225 ? -44.169 0.655 53.966 1.00 94.00 225 ALA A C 1
ATOM 1638 O O . ALA A 1 225 ? -44.886 0.370 54.928 1.00 94.00 225 ALA A O 1
ATOM 1639 N N . GLN A 1 226 ? -43.354 1.712 54.002 1.00 92.75 226 GLN A N 1
ATOM 1640 C CA . GLN A 1 226 ? -43.264 2.631 55.138 1.00 92.75 226 GLN A CA 1
ATOM 1641 C C . GLN A 1 226 ? -44.540 3.474 55.291 1.00 92.75 226 GLN A C 1
ATOM 1643 O O . GLN A 1 226 ? -45.061 3.588 56.402 1.00 92.75 226 GLN A O 1
ATOM 1648 N N . ALA A 1 227 ? -45.099 3.973 54.184 1.00 95.44 227 ALA A N 1
ATOM 1649 C CA . ALA A 1 227 ? -46.379 4.679 54.171 1.00 95.44 227 ALA A CA 1
ATOM 1650 C C . ALA A 1 227 ? -47.541 3.785 54.644 1.00 95.44 227 ALA A C 1
ATOM 1652 O O . ALA A 1 227 ? -48.363 4.222 55.449 1.00 95.44 227 ALA A O 1
ATOM 1653 N N . GLN A 1 228 ? -47.579 2.513 54.225 1.00 94.12 228 GLN A N 1
ATOM 1654 C CA . GLN A 1 228 ? -48.575 1.544 54.705 1.00 94.12 228 GLN A CA 1
ATOM 1655 C C . GLN A 1 228 ? -48.464 1.291 56.213 1.00 94.12 228 GLN A C 1
ATOM 1657 O O . GLN A 1 228 ? -49.482 1.266 56.907 1.00 94.12 228 GLN A O 1
ATOM 1662 N N . ARG A 1 229 ? -47.241 1.152 56.745 1.00 93.12 229 ARG A N 1
ATOM 1663 C CA . ARG A 1 229 ? -47.019 1.022 58.197 1.00 93.12 229 ARG A CA 1
ATOM 1664 C C . ARG A 1 229 ? -47.503 2.255 58.959 1.00 93.12 229 ARG A C 1
ATOM 1666 O O . ARG A 1 229 ? -48.191 2.109 59.966 1.00 93.12 229 ARG A O 1
ATOM 1673 N N . LEU A 1 230 ? -47.193 3.458 58.474 1.00 91.88 230 LEU A N 1
ATOM 1674 C CA . LEU A 1 230 ? -47.671 4.704 59.085 1.00 91.88 230 LEU A CA 1
ATOM 1675 C C . 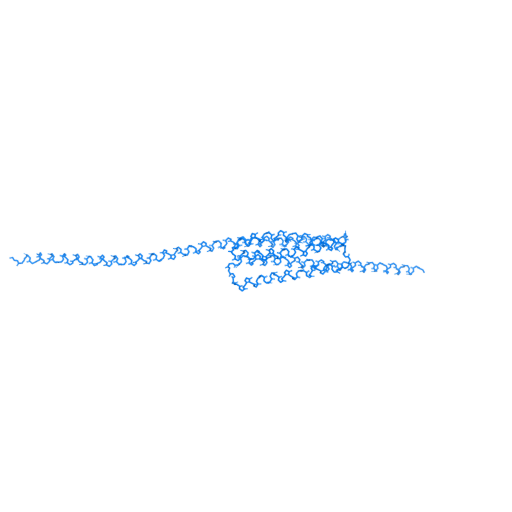LEU A 1 230 ? -49.204 4.789 59.072 1.00 91.88 230 LEU A C 1
ATOM 1677 O O . LEU A 1 230 ? -49.799 5.128 60.093 1.00 91.88 230 LEU A O 1
ATOM 1681 N N . ALA A 1 231 ? -49.850 4.408 57.967 1.00 92.00 231 ALA A N 1
ATOM 1682 C CA . ALA A 1 231 ? -51.308 4.366 57.874 1.00 92.00 231 ALA A CA 1
ATOM 1683 C C . ALA A 1 231 ? -51.934 3.392 58.891 1.00 92.00 231 ALA A C 1
ATOM 1685 O O . ALA A 1 231 ? -52.923 3.734 59.541 1.00 92.00 231 ALA A O 1
ATOM 1686 N N . GLN A 1 232 ? -51.336 2.210 59.091 1.00 90.62 232 GLN A N 1
ATOM 1687 C CA . GLN A 1 232 ? -51.782 1.256 60.115 1.00 90.62 232 GLN A CA 1
ATOM 1688 C C . GLN A 1 232 ? -51.687 1.849 61.526 1.00 90.62 232 GLN A C 1
ATOM 1690 O O . GLN A 1 232 ? -52.651 1.758 62.289 1.00 90.62 232 GLN A O 1
ATOM 1695 N N . VAL A 1 233 ? -50.569 2.505 61.857 1.00 91.81 233 VAL A N 1
ATOM 1696 C CA . VAL A 1 233 ? -50.375 3.157 63.164 1.00 91.81 233 VAL A CA 1
ATOM 1697 C C . VAL A 1 233 ? -51.430 4.241 63.399 1.00 91.81 233 VAL A C 1
ATOM 1699 O O . VAL A 1 233 ? -52.074 4.239 64.446 1.00 91.81 233 VAL A O 1
ATOM 1702 N N . VAL A 1 234 ? -51.667 5.123 62.423 1.00 90.88 234 VAL A N 1
ATOM 1703 C CA . VAL A 1 234 ? -52.688 6.181 62.532 1.00 90.88 234 VAL A CA 1
ATOM 1704 C C . VAL A 1 234 ? -54.091 5.587 62.703 1.00 90.88 234 VAL A C 1
ATOM 1706 O O . VAL A 1 234 ? -54.840 6.042 63.566 1.00 90.88 234 VAL A O 1
ATOM 1709 N N . SER A 1 235 ? -54.431 4.523 61.964 1.00 86.62 235 SER A N 1
ATOM 1710 C CA . SER A 1 235 ? -55.739 3.860 62.091 1.00 86.62 235 SER A CA 1
ATOM 1711 C C . SER A 1 235 ? -55.984 3.281 63.491 1.00 86.62 235 SER A C 1
ATOM 1713 O O . SER A 1 235 ? -57.096 3.362 64.010 1.00 86.62 235 SER A O 1
ATOM 1715 N N . ALA A 1 236 ? -54.942 2.752 64.145 1.00 83.12 236 ALA A N 1
ATOM 1716 C CA . ALA A 1 236 ? -55.038 2.235 65.507 1.00 83.12 236 ALA A CA 1
ATOM 1717 C C . ALA A 1 236 ? -55.308 3.355 66.527 1.00 83.12 236 ALA A C 1
ATOM 1719 O O . ALA A 1 236 ? -56.097 3.168 67.458 1.00 83.12 236 ALA A O 1
ATOM 1720 N N . PHE A 1 237 ? -54.708 4.534 66.330 1.00 79.75 237 PHE A N 1
ATOM 1721 C CA . PHE A 1 237 ? -55.007 5.715 67.141 1.00 79.75 237 PHE A CA 1
ATOM 1722 C C . PHE A 1 237 ? -56.446 6.207 66.929 1.00 79.75 237 PHE A C 1
ATOM 1724 O O . PHE A 1 237 ? -57.139 6.445 67.917 1.00 79.75 237 PHE A O 1
ATOM 1731 N N . GLU A 1 238 ? -56.942 6.274 65.687 1.00 73.38 238 GLU A N 1
ATOM 1732 C CA . GLU A 1 238 ? -58.335 6.675 65.422 1.00 73.38 238 GLU A CA 1
ATOM 1733 C C . GLU A 1 238 ? -59.370 5.705 66.018 1.00 73.38 238 GLU A C 1
ATOM 1735 O O . GLU A 1 238 ? -60.404 6.138 66.534 1.00 73.38 238 GLU A O 1
ATOM 1740 N N . LEU A 1 239 ? -59.100 4.394 65.995 1.00 70.50 239 LEU A N 1
ATOM 1741 C CA . LEU A 1 239 ? -59.966 3.385 66.616 1.00 70.50 239 LEU A CA 1
ATOM 1742 C C . LEU A 1 239 ? -60.024 3.538 68.143 1.00 70.50 239 LEU A C 1
ATOM 1744 O O . LEU A 1 239 ? -61.099 3.410 68.730 1.00 70.50 239 LEU A O 1
ATOM 1748 N N . SER A 1 240 ? -58.896 3.863 68.779 1.00 68.19 240 SER A N 1
ATOM 1749 C CA . SER A 1 240 ? -58.839 4.162 70.214 1.00 68.19 240 SER A CA 1
ATOM 1750 C C . SER A 1 240 ? -59.643 5.424 70.556 1.00 68.19 240 SER A C 1
ATOM 1752 O O . SER A 1 240 ? -60.480 5.400 71.458 1.00 68.19 240 SER A O 1
ATOM 1754 N N . SER A 1 241 ? -59.496 6.498 69.771 1.00 64.50 241 SER A N 1
ATOM 1755 C CA . SER A 1 241 ? -60.284 7.730 69.935 1.00 64.50 241 SER A CA 1
ATOM 1756 C C . SER A 1 241 ? -61.789 7.503 69.760 1.00 64.50 241 SER A C 1
ATOM 1758 O O . SER A 1 241 ? -62.588 8.106 70.475 1.00 64.50 241 SER A O 1
ATOM 1760 N N . ARG A 1 242 ? -62.192 6.607 68.849 1.00 63.22 242 ARG A N 1
ATOM 1761 C CA . ARG A 1 242 ? -63.604 6.262 68.619 1.00 63.22 242 ARG A CA 1
ATOM 1762 C C . ARG A 1 242 ? -64.200 5.401 69.741 1.00 63.22 242 ARG A C 1
ATOM 1764 O O . ARG A 1 242 ? -65.394 5.509 70.001 1.00 63.22 242 ARG A O 1
ATOM 1771 N N . ASN A 1 243 ? -63.389 4.594 70.428 1.00 57.84 243 ASN A N 1
ATOM 1772 C CA . ASN A 1 243 ? -63.831 3.762 71.554 1.00 57.84 243 ASN A CA 1
ATOM 1773 C C . ASN A 1 243 ? -63.968 4.558 72.871 1.00 57.84 243 ASN A C 1
ATOM 1775 O O . ASN A 1 243 ? -64.761 4.198 73.733 1.00 57.84 243 ASN A O 1
ATOM 1779 N N . ILE A 1 244 ? -63.243 5.675 73.013 1.00 59.06 244 ILE A N 1
ATOM 1780 C CA . ILE A 1 244 ? -63.322 6.561 74.191 1.00 59.06 244 ILE A CA 1
ATOM 1781 C C . ILE A 1 244 ? -64.595 7.439 74.176 1.00 59.06 244 ILE A C 1
ATOM 1783 O O . ILE A 1 244 ? -64.995 7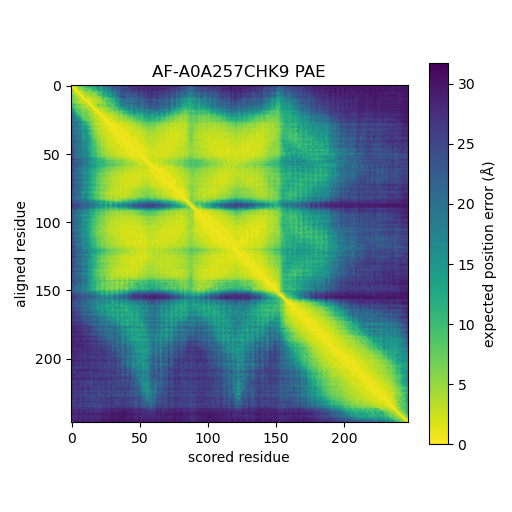.953 75.212 1.00 59.06 244 ILE A O 1
ATOM 1787 N N . GLY A 1 245 ? -65.279 7.579 73.033 1.00 54.72 245 GLY A N 1
ATOM 1788 C CA . GLY A 1 245 ? -66.515 8.368 72.905 1.00 54.72 245 GLY A CA 1
ATOM 1789 C C . GLY A 1 245 ? -67.831 7.635 73.216 1.00 54.72 245 GLY A C 1
ATOM 1790 O O . GLY A 1 245 ? -68.889 8.231 73.032 1.00 54.72 245 GLY A O 1
ATOM 1791 N N . LEU A 1 246 ? -67.795 6.360 73.626 1.00 50.59 246 LEU A N 1
ATOM 1792 C CA . LEU A 1 246 ? -68.987 5.526 73.888 1.00 50.59 246 LEU A CA 1
ATOM 1793 C C . LEU A 1 246 ? -69.131 5.062 75.355 1.00 50.59 246 LEU A C 1
ATOM 1795 O O . LEU A 1 246 ? -69.933 4.169 75.632 1.00 50.59 246 LEU A O 1
ATOM 1799 N N . LEU A 1 247 ? -68.391 5.669 76.286 1.00 41.88 247 LEU A N 1
ATOM 1800 C CA . LEU A 1 247 ? -68.556 5.504 77.738 1.00 41.88 247 LEU A CA 1
ATOM 1801 C C . LEU A 1 247 ? -69.043 6.815 78.360 1.00 41.88 247 LEU A C 1
ATOM 1803 O O . LEU A 1 247 ? -69.888 6.733 79.278 1.00 41.88 247 LEU A O 1
#

Radius of gyration: 39.2 Å; Cα contacts (8 Å, |Δi|>4): 151; chains: 1; bounding box: 97×30×145 Å

pLDDT: mean 77.45, std 13.12, range [41.88, 95.88]

Secondary structure (DSSP, 8-state):
-HHHHHHHHHHHHHHHHHHHHHHHHHHHHHHHHHHHHHHHHHHHHHHHHHHHHHTTTS-HHHHHHHHHHHHHHHHHHHHHHHHHHTSTT--HHHHHHHHHHHHHHHHHHHHHHHHHHHHHH-HHHHHHHHHHHHHHHHHHHHHHHHHHHHHTTTS--HHHHHHHHHHHHHHHHHHHHHHHHHHHHHHHHHHHHHHHHHHHHHHHHHHHHHHHHHHHHHHHHHHHHHHHHHHHHHHHHHHHHHHHTT-

Sequence (247 aa):
MVILAGQLGNWFQNSQSEKGLSASRASLDDFKTIANAQQQMAEVNAGVYLTLALISSLDETDKKAARADAKKQLDGVKPVIESLAANGAMDSKVRQDVKTAMGLVDTFAKKADSAIHFAELDPNTGIAAMKRADLTFKELLTVSAVVAALLTGGGVVGQVVATMEEINTSARRISDIIGEISAAASEQSDGIGQVNTAVLELDQMTQQNAALVEESAAAADSSQAQAQRLAQVVSAFELSSRNIGLL